Protein AF-A0A847X7B5-F1 (afdb_monomer_lite)

Sequence (330 aa):
RELLTSSVTKAFIIGGSAAVETSLEDELKDKGIQTTRISGRDRYETSEAVNDHYNIKNVILASGENFPDALSAVNLVKTRNLGLKLIRNDEIPDPIYHYQYTVGGVIKNPRGEVLSGRNRYDTNKATIFDRDYNNPIIATGTEFADALSASYLVGKDSPILLAGNSIDESYNDFLSSAAGGYIIGGEKAVSESVKTIMNKMRNPNEIPHSQNPTTHTLSDQVLRNLNQKRYQRDIAPISLDDDLTALANMRAEEIAAKFAHERPDGTLITEENVSKENITMSYYPNPYEAVTRWFGDPASRANMLNSGMTKVGIGVYEKNGEYYWVALFN

pLDDT: mean 80.25, std 17.12, range [26.5, 98.62]

Secondary structure (DSSP, 8-state):
-GGGGS---EEEEES-TTTS-HHHHHHHHHTT-EEEEE--SSHHHHHHHHHHHTT--EEEEEESSSHHHHHHTHHHHHHHT-EEEEE-TTPPPPTTSEEEEEESS--SS--SEEE--SSHHHHHHHTS-SS--SS-EEEESSSSHHHHHHGGG-BTTBPEEEESSS--GGGHHHHHT-S--EEES-TTTS-HHHHHHHHHHTSGGGS---SS-----HHHHHHHHHHHHHHTTTPPPPEE-HHHHHHHHHHHHHHHHS-SSB-TTSPBP--TT--EEEEEEESS--HHHHHHHHHHSHHHHHHHT-TT--EEEEEEEEETTEEEEEEEE-

Radius of gyration: 23.4 Å; chains: 1; bounding box: 55×32×73 Å

Foldseek 3Di:
DVVVPDPAQEDEAQEDCVVPNVVVVVVCVVVNHHYDYQYDPDPQNSLVSVCVVVVFQEAEEEEPVDCLQVLLCLLVCAQVVHGYGYDHQADADDPSHHHQEYQEDRRPHTDHHYQYDPDSQSSSVSSPPDDAAAEEEEFASVDVPQSVVCSVVRDPRYGYGHAHLARDCVCVLNLLRYNAYHYTDDCVRHDPNHVVSRVCSPPNPPPPPPPDPDPCDLQNLLQVLLQSLQVVVVAHRAEEDPVQQVVQQVVLVQCVVPVDQAGPVRHHDDPPQFDDKDKDKDLASDSNVSSVVLCVDPVSVCQSNPNPWRYWHWHWDDDPSMIMIMITTD

Structure (mmCIF, N/CA/C/O backbone):
data_AF-A0A847X7B5-F1
#
_entry.id   AF-A0A847X7B5-F1
#
loop_
_atom_site.group_PDB
_atom_site.id
_atom_site.type_symbol
_atom_site.label_atom_id
_atom_site.label_alt_id
_atom_site.label_comp_id
_atom_site.label_asym_id
_atom_site.label_entity_id
_atom_site.label_seq_id
_atom_site.pdbx_PDB_ins_code
_atom_site.Cartn_x
_atom_site.Cartn_y
_atom_site.Cartn_z
_atom_site.occupancy
_atom_site.B_iso_or_equiv
_atom_site.auth_seq_id
_atom_site.auth_comp_id
_atom_site.auth_asym_id
_atom_site.auth_atom_id
_atom_site.pdbx_PDB_model_num
ATOM 1 N N . ARG A 1 1 ? -11.637 -6.325 30.179 1.00 38.88 1 ARG A N 1
ATOM 2 C CA . ARG A 1 1 ? -11.488 -6.068 31.636 1.00 38.88 1 ARG A CA 1
ATOM 3 C C . ARG A 1 1 ? -11.098 -4.615 31.961 1.00 38.88 1 ARG A C 1
ATOM 5 O O . ARG A 1 1 ? -11.482 -4.176 33.030 1.00 38.88 1 ARG A O 1
ATOM 12 N N . GLU A 1 2 ? -10.447 -3.847 31.074 1.00 47.25 2 GLU A N 1
ATOM 13 C CA . GLU A 1 2 ? -10.137 -2.413 31.313 1.00 47.25 2 GLU A CA 1
ATOM 14 C C . GLU A 1 2 ? -11.340 -1.453 31.252 1.00 47.25 2 GLU A C 1
ATOM 16 O O . GLU A 1 2 ? -11.364 -0.461 31.968 1.00 47.25 2 GLU A O 1
ATOM 21 N N . LEU A 1 3 ? -12.394 -1.759 30.484 1.00 45.19 3 LEU A N 1
ATOM 22 C CA . LEU A 1 3 ? -13.614 -0.927 30.450 1.00 45.19 3 LEU A CA 1
ATOM 23 C C . LEU A 1 3 ? -14.372 -0.881 31.792 1.00 45.19 3 LEU A C 1
ATOM 25 O O . LEU A 1 3 ? -15.277 -0.075 31.960 1.00 45.19 3 LEU A O 1
ATOM 29 N N . LEU A 1 4 ? -14.007 -1.738 32.750 1.00 47.25 4 LEU A N 1
ATOM 30 C CA . LEU A 1 4 ? -14.686 -1.882 34.039 1.00 47.25 4 LEU A CA 1
ATOM 31 C C . LEU A 1 4 ? -14.123 -0.966 35.138 1.00 47.25 4 LEU A C 1
ATOM 33 O O . LEU A 1 4 ? -14.573 -1.053 36.277 1.00 47.25 4 LEU A O 1
ATOM 37 N N . THR A 1 5 ? -13.149 -0.107 34.819 1.00 48.78 5 THR A N 1
ATOM 38 C CA . THR A 1 5 ? -12.515 0.814 35.779 1.00 48.78 5 THR A CA 1
ATOM 39 C C . THR A 1 5 ? -12.733 2.301 35.466 1.00 48.78 5 THR A C 1
ATOM 41 O O . THR A 1 5 ? -12.177 3.141 36.169 1.00 48.78 5 THR A O 1
ATOM 44 N N . SER A 1 6 ? -13.533 2.668 34.452 1.00 55.41 6 SER A N 1
ATOM 45 C CA . SER A 1 6 ? -13.618 4.056 33.955 1.00 55.41 6 SER A CA 1
ATOM 46 C C . SER A 1 6 ? -15.047 4.592 33.766 1.00 55.41 6 SER A C 1
ATOM 48 O O . SER A 1 6 ? -16.009 3.838 33.661 1.00 55.41 6 SER A O 1
ATOM 50 N N . SER A 1 7 ? -15.166 5.926 33.714 1.00 69.44 7 SER A N 1
ATOM 51 C CA . SER A 1 7 ? -16.358 6.781 33.521 1.00 69.44 7 SER A CA 1
ATOM 52 C C . SER A 1 7 ? -17.080 6.621 32.167 1.00 69.44 7 SER A C 1
ATOM 54 O O . SER A 1 7 ? -17.715 7.554 31.667 1.00 69.44 7 SER A O 1
ATOM 56 N N . VAL A 1 8 ? -16.969 5.453 31.540 1.00 77.50 8 VAL A N 1
ATOM 57 C CA . VAL A 1 8 ? -17.526 5.162 30.219 1.00 77.50 8 VAL A CA 1
ATOM 58 C C . VAL A 1 8 ? -19.042 5.035 30.325 1.00 77.50 8 VAL A C 1
ATOM 60 O O . VAL A 1 8 ? -19.559 4.176 31.026 1.00 77.50 8 VAL A O 1
ATOM 63 N N . THR A 1 9 ? -19.760 5.887 29.597 1.00 86.75 9 THR A N 1
ATOM 64 C CA . THR A 1 9 ? -21.235 5.900 29.563 1.00 86.75 9 THR A CA 1
ATOM 65 C C . THR A 1 9 ? -21.807 5.381 28.248 1.00 86.75 9 THR A C 1
ATOM 67 O O . THR A 1 9 ? -23.000 5.096 28.171 1.00 86.75 9 THR A O 1
ATOM 70 N N . LYS A 1 10 ? -20.972 5.246 27.209 1.00 88.62 10 LYS A N 1
ATOM 71 C CA . LYS A 1 10 ? -21.365 4.760 25.884 1.00 88.62 10 LYS A CA 1
ATOM 72 C C . LYS A 1 10 ? -20.325 3.801 25.318 1.00 88.62 10 LYS A C 1
ATOM 74 O O . LYS A 1 10 ? -19.131 4.068 25.420 1.00 88.62 10 LYS A O 1
ATOM 79 N N . ALA A 1 11 ? -20.786 2.738 24.672 1.00 87.50 11 ALA A N 1
ATOM 80 C CA . ALA A 1 11 ? -19.959 1.765 23.976 1.00 87.50 11 ALA A CA 1
ATOM 81 C C . ALA A 1 11 ? -20.530 1.467 22.584 1.00 87.50 11 ALA A C 1
ATOM 83 O O . ALA A 1 11 ? -21.736 1.294 22.410 1.00 87.50 11 ALA A O 1
ATOM 84 N N . PHE A 1 12 ? -19.649 1.373 21.592 1.00 88.81 12 PHE A N 1
ATOM 85 C CA . PHE A 1 12 ? -19.995 0.871 20.266 1.00 88.81 12 PHE A CA 1
ATOM 86 C C . PHE A 1 12 ? -19.493 -0.560 20.127 1.00 88.81 12 PHE A C 1
ATOM 88 O O . PHE A 1 12 ? -18.346 -0.852 20.462 1.00 88.81 12 PHE A O 1
ATOM 95 N N . ILE A 1 13 ? -20.351 -1.442 19.626 1.00 87.38 13 ILE A N 1
ATOM 96 C CA . ILE A 1 13 ? -20.015 -2.836 19.349 1.00 87.38 13 ILE A CA 1
ATOM 97 C C . ILE A 1 13 ? -19.982 -3.004 17.837 1.00 87.38 13 ILE A C 1
ATOM 99 O O . ILE A 1 13 ? -21.011 -2.893 17.177 1.00 87.38 13 ILE A O 1
ATOM 103 N N . ILE A 1 14 ? -18.798 -3.249 17.283 1.00 89.81 14 ILE A N 1
ATOM 104 C CA . ILE A 1 14 ? -18.628 -3.436 15.843 1.00 89.81 14 ILE A CA 1
ATOM 105 C C . ILE A 1 14 ? -18.584 -4.931 15.540 1.00 89.81 14 ILE A C 1
ATOM 107 O O . ILE A 1 14 ? -17.738 -5.651 16.067 1.00 89.81 14 ILE A O 1
ATOM 111 N N . GLY A 1 15 ? -19.492 -5.387 14.680 1.00 84.31 15 GLY A N 1
ATOM 112 C CA . GLY A 1 15 ? -19.614 -6.788 14.284 1.00 84.31 15 GLY A CA 1
ATOM 113 C C . GLY A 1 15 ? -20.811 -7.514 14.904 1.00 84.31 15 GLY A C 1
ATOM 114 O O . GLY A 1 15 ? -21.382 -7.117 15.924 1.00 84.31 15 GLY A O 1
ATOM 115 N N . GLY A 1 16 ? -21.227 -8.583 14.222 1.00 85.19 16 GLY A N 1
ATOM 116 C CA . GLY A 1 16 ? -22.368 -9.405 14.624 1.00 85.19 16 GLY A CA 1
ATOM 117 C C . GLY A 1 16 ? -22.106 -10.236 15.883 1.00 85.19 16 GLY A C 1
ATOM 118 O O . GLY A 1 16 ? -20.991 -10.279 16.409 1.00 85.19 16 GLY A O 1
ATOM 119 N N . SER A 1 17 ? -23.135 -10.949 16.344 1.00 85.19 17 SER A N 1
ATOM 120 C CA . SER A 1 17 ? -23.082 -11.781 17.557 1.00 85.19 17 SER A CA 1
ATOM 121 C C . SER A 1 17 ? -22.063 -12.924 17.489 1.00 85.19 17 SER A C 1
ATOM 123 O O . SER A 1 17 ? -21.572 -13.359 18.523 1.00 85.19 17 SER A O 1
ATOM 125 N N . ALA A 1 18 ? -21.700 -13.373 16.284 1.00 78.25 18 ALA A N 1
ATOM 126 C CA . ALA A 1 18 ? -20.641 -14.361 16.075 1.00 78.25 18 ALA A CA 1
ATOM 127 C C . ALA A 1 18 ? -19.228 -13.819 16.372 1.00 78.25 18 ALA A C 1
ATOM 129 O O . ALA A 1 18 ? -18.320 -14.605 16.625 1.00 78.25 18 ALA A O 1
ATOM 130 N N . ALA A 1 19 ? -19.030 -12.497 16.315 1.00 77.81 19 ALA A N 1
ATOM 131 C CA . ALA A 1 19 ? -17.756 -11.847 16.630 1.00 77.81 19 ALA A CA 1
ATOM 132 C C . ALA A 1 19 ? -17.734 -11.299 18.063 1.00 77.81 19 ALA A C 1
ATOM 134 O O . ALA A 1 19 ? -16.726 -11.405 18.755 1.00 77.81 19 ALA A O 1
ATOM 135 N N . VAL A 1 20 ? -18.853 -10.717 18.505 1.00 80.50 20 VAL A N 1
ATOM 136 C CA . VAL A 1 20 ? -19.037 -10.219 19.870 1.00 80.50 20 VAL A CA 1
ATOM 137 C C . VAL A 1 20 ? -20.384 -10.701 20.376 1.00 80.50 20 VAL A C 1
ATOM 139 O O . VAL A 1 20 ? -21.414 -10.165 19.957 1.00 80.50 20 VAL A O 1
ATOM 142 N N . GLU A 1 21 ? -20.369 -11.693 21.264 1.00 84.38 21 GLU A N 1
ATOM 143 C CA . GLU A 1 21 ? -21.581 -12.312 21.801 1.00 84.38 21 GLU A CA 1
ATOM 144 C C . GLU A 1 21 ? -22.554 -11.279 22.387 1.00 84.38 21 GLU A C 1
ATOM 146 O O . GLU A 1 21 ? -22.159 -10.247 22.935 1.00 84.38 21 GLU A O 1
ATOM 151 N N . THR A 1 22 ? -23.851 -11.570 22.292 1.00 89.31 22 THR A N 1
ATOM 152 C CA . THR A 1 22 ? -24.903 -10.723 22.875 1.00 89.31 22 THR A CA 1
ATOM 153 C C . THR A 1 22 ? -24.794 -10.649 24.399 1.00 89.31 22 THR A C 1
ATOM 155 O O . THR A 1 22 ? -25.044 -9.598 24.973 1.00 89.31 22 THR A O 1
ATOM 158 N N . SER A 1 23 ? -24.313 -11.718 25.040 1.00 87.62 23 SER A N 1
ATOM 159 C CA . SER A 1 23 ? -24.059 -11.782 26.486 1.00 87.62 23 SER A CA 1
ATOM 160 C C . SER A 1 23 ? -23.152 -10.645 26.983 1.00 87.62 23 SER A C 1
ATOM 162 O O . SER A 1 23 ? -23.412 -10.063 28.033 1.00 87.62 23 SER A O 1
ATOM 164 N N . LEU A 1 24 ? -22.122 -10.277 26.211 1.00 87.31 24 LEU A N 1
ATOM 165 C CA . LEU A 1 24 ? -21.231 -9.165 26.548 1.00 87.31 24 LEU A CA 1
ATOM 166 C C . LEU A 1 24 ? -21.934 -7.807 26.420 1.00 87.31 24 LEU A C 1
ATOM 168 O O . LEU A 1 24 ? -21.689 -6.903 27.214 1.00 87.31 24 LEU A O 1
ATOM 172 N N . GLU A 1 25 ? -22.790 -7.648 25.412 1.00 85.88 25 GLU A N 1
ATOM 173 C CA . GLU A 1 25 ? -23.587 -6.432 25.239 1.00 85.88 25 GLU A CA 1
ATOM 174 C C . GLU A 1 25 ? -24.559 -6.233 26.406 1.00 85.88 25 GLU A C 1
ATOM 176 O O . GLU A 1 25 ? -24.684 -5.119 26.915 1.00 85.88 25 GLU A O 1
ATOM 181 N N . ASP A 1 26 ? -25.199 -7.311 26.855 1.00 88.81 26 ASP A N 1
ATOM 182 C CA . ASP A 1 26 ? -26.100 -7.287 28.004 1.00 88.81 26 ASP A CA 1
ATOM 183 C C . ASP A 1 26 ? -25.336 -6.944 29.293 1.00 88.81 26 ASP A C 1
ATOM 185 O O . ASP A 1 26 ? -25.769 -6.070 30.041 1.00 88.81 26 ASP A O 1
ATOM 189 N N . GLU A 1 27 ? -24.128 -7.494 29.492 1.00 88.50 27 GLU A N 1
ATOM 190 C CA . GLU A 1 27 ? -23.274 -7.134 30.636 1.00 88.50 27 GLU A CA 1
ATOM 191 C C . GLU A 1 27 ? -22.917 -5.632 30.653 1.00 88.50 27 GLU A C 1
ATOM 193 O O . GLU A 1 27 ? -22.845 -5.009 31.717 1.00 88.50 27 GLU A O 1
ATOM 198 N N . LEU A 1 28 ? -22.689 -5.021 29.484 1.00 86.69 28 LEU A N 1
ATOM 199 C CA . LEU A 1 28 ? -22.432 -3.580 29.380 1.00 86.69 28 LEU A CA 1
ATOM 200 C C . LEU A 1 28 ? -23.684 -2.761 29.737 1.00 86.69 28 LEU A C 1
ATOM 202 O O . LEU A 1 28 ? -23.582 -1.793 30.496 1.00 86.69 28 LEU A O 1
ATOM 206 N N . LYS A 1 29 ? -24.861 -3.161 29.240 1.00 88.06 29 LYS A N 1
ATOM 207 C CA . LYS A 1 29 ? -26.141 -2.497 29.546 1.00 88.06 29 LYS A CA 1
ATOM 208 C C . LYS A 1 29 ? -26.487 -2.575 31.030 1.00 88.06 29 LYS A C 1
ATOM 210 O O . LYS A 1 29 ? -26.878 -1.560 31.604 1.00 88.06 29 LYS A O 1
ATOM 215 N N . ASP A 1 30 ? -26.278 -3.729 31.661 1.00 90.06 30 ASP A N 1
ATOM 216 C CA . ASP A 1 30 ? -26.522 -3.943 33.094 1.00 90.06 30 ASP A CA 1
ATOM 217 C C . ASP A 1 30 ? -25.651 -3.038 33.977 1.00 90.06 30 ASP A C 1
ATOM 219 O O . ASP A 1 30 ? -26.043 -2.652 35.079 1.00 90.06 30 ASP A O 1
ATOM 223 N N . LYS A 1 31 ? -24.480 -2.629 33.475 1.00 86.19 31 LYS A N 1
ATOM 224 C CA . LYS A 1 31 ? -23.598 -1.644 34.123 1.00 86.19 31 LYS A CA 1
ATOM 225 C C . LYS A 1 31 ? -23.986 -0.190 33.829 1.00 86.19 31 LYS A C 1
ATOM 227 O O . LYS A 1 31 ? -23.254 0.721 34.208 1.00 86.19 31 LYS A O 1
ATOM 232 N N . GLY A 1 32 ? -25.112 0.046 33.157 1.00 88.38 32 GLY A N 1
ATOM 233 C CA . GLY A 1 32 ? -25.591 1.378 32.790 1.00 88.38 32 GLY A CA 1
ATOM 234 C C . GLY A 1 32 ? -24.864 2.004 31.595 1.00 88.38 32 GLY A C 1
ATOM 235 O O . GLY A 1 32 ? -24.972 3.212 31.388 1.00 88.38 32 GLY A O 1
ATOM 236 N N . ILE A 1 33 ? -24.123 1.217 30.807 1.00 89.94 33 ILE A N 1
ATOM 237 C CA . ILE A 1 33 ? -23.429 1.701 29.610 1.00 89.94 33 ILE A CA 1
ATOM 238 C C . ILE A 1 33 ? -24.394 1.626 28.425 1.00 89.94 33 ILE A C 1
ATOM 240 O O . ILE A 1 33 ? -24.905 0.560 28.086 1.00 89.94 33 ILE A O 1
ATOM 244 N N . GLN A 1 34 ? -24.626 2.751 27.748 1.00 91.94 34 GLN A N 1
ATOM 245 C CA . GLN A 1 34 ? -25.416 2.765 26.520 1.00 91.94 34 GLN A CA 1
ATOM 246 C C . GLN A 1 34 ? -24.641 2.066 25.398 1.00 91.94 34 GLN A C 1
ATOM 248 O O . GLN A 1 34 ? -23.571 2.528 25.002 1.00 91.94 34 GLN A O 1
ATOM 253 N N . THR A 1 35 ? -25.190 0.991 24.842 1.00 91.50 35 THR A N 1
ATOM 254 C CA . THR A 1 35 ? -24.549 0.240 23.757 1.00 91.50 35 THR A CA 1
ATOM 255 C C . THR A 1 35 ? -25.215 0.497 22.409 1.00 91.50 35 THR A C 1
ATOM 257 O O . THR A 1 35 ? -26.441 0.439 22.304 1.00 91.50 35 THR A O 1
ATOM 260 N N . THR A 1 36 ? -24.413 0.676 21.361 1.00 94.75 36 THR A N 1
ATOM 261 C CA . THR A 1 36 ? -24.872 0.684 19.964 1.00 94.75 36 THR A CA 1
ATOM 262 C C . THR A 1 36 ? -24.104 -0.371 19.179 1.00 94.75 36 THR A C 1
ATOM 264 O O . THR A 1 36 ? -22.886 -0.260 19.034 1.00 94.75 36 THR A O 1
ATOM 267 N N . ARG A 1 37 ? -24.797 -1.386 18.651 1.00 93.06 37 ARG A N 1
ATOM 268 C CA . ARG A 1 37 ? -24.187 -2.376 17.757 1.00 93.06 37 ARG A CA 1
ATOM 269 C C . ARG A 1 37 ? -24.289 -1.930 16.302 1.00 93.06 37 ARG A C 1
ATOM 271 O O . ARG A 1 37 ? -25.369 -1.580 15.838 1.00 93.06 37 ARG A O 1
ATOM 278 N N . ILE A 1 38 ? -23.171 -1.980 15.587 1.00 95.31 38 ILE A N 1
ATOM 279 C CA . ILE A 1 38 ? -23.079 -1.707 14.152 1.00 95.31 38 ILE A CA 1
ATOM 280 C C . ILE A 1 38 ? -22.499 -2.956 13.488 1.00 95.31 38 ILE A C 1
ATOM 282 O O . ILE A 1 38 ? -21.372 -3.361 13.776 1.00 95.31 38 ILE A O 1
ATOM 286 N N . SER A 1 39 ? -23.278 -3.606 12.628 1.00 93.00 39 SER A N 1
ATOM 287 C CA . SER A 1 39 ? -22.913 -4.903 12.054 1.00 93.00 39 SER A CA 1
ATOM 288 C C . SER A 1 39 ? -23.619 -5.165 10.732 1.00 93.00 39 SER A C 1
ATOM 290 O O . SER A 1 39 ? -24.755 -4.736 10.553 1.00 93.00 39 SER A O 1
ATOM 292 N N . GLY A 1 40 ? -22.980 -5.954 9.872 1.00 93.31 40 GLY A N 1
ATOM 293 C CA . GLY A 1 40 ? -23.586 -6.584 8.699 1.00 93.31 40 GLY A CA 1
ATOM 294 C C . GLY A 1 40 ? -23.454 -8.108 8.740 1.00 93.31 40 GLY A C 1
ATOM 295 O O . GLY A 1 40 ? -22.943 -8.666 9.716 1.00 93.31 40 GLY A O 1
ATOM 296 N N . ARG A 1 41 ? -23.901 -8.795 7.680 1.00 92.38 41 ARG A N 1
ATOM 297 C CA . ARG A 1 41 ? -23.810 -10.268 7.582 1.00 92.38 41 ARG A CA 1
ATOM 298 C C . ARG A 1 41 ? -22.371 -10.766 7.489 1.00 92.38 41 ARG A C 1
ATOM 300 O O . ARG A 1 41 ? -22.065 -11.871 7.927 1.00 92.38 41 ARG A O 1
ATOM 307 N N . ASP A 1 42 ? -21.492 -9.946 6.927 1.00 90.81 42 ASP A N 1
ATOM 308 C CA . ASP A 1 42 ? -20.066 -10.206 6.809 1.00 90.81 42 ASP A CA 1
ATOM 309 C C . ASP A 1 42 ? -19.248 -8.917 7.031 1.00 90.81 42 ASP A C 1
ATOM 311 O O . ASP A 1 42 ? -19.768 -7.869 7.434 1.00 90.81 42 ASP A O 1
ATOM 315 N N . ARG A 1 43 ? -17.931 -8.997 6.817 1.00 92.88 43 ARG A N 1
ATOM 316 C CA . ARG A 1 43 ? -17.008 -7.861 6.981 1.00 92.88 43 ARG A CA 1
ATOM 317 C C . ARG A 1 43 ? -17.248 -6.730 5.975 1.00 92.88 43 ARG A C 1
ATOM 319 O O . ARG A 1 43 ? -16.962 -5.580 6.298 1.00 92.88 43 ARG A O 1
ATOM 326 N N . TYR A 1 44 ? -17.770 -7.044 4.790 1.00 95.06 44 TYR A N 1
ATOM 327 C CA . TYR A 1 44 ? -18.023 -6.067 3.735 1.00 95.06 44 TYR A CA 1
ATOM 328 C C . TYR A 1 44 ? -19.232 -5.215 4.124 1.00 95.06 44 TYR A C 1
ATOM 330 O O . TYR A 1 44 ? -19.122 -3.992 4.229 1.00 95.06 44 TYR A O 1
ATOM 338 N N . GLU A 1 45 ? -20.331 -5.866 4.504 1.00 95.50 45 GLU A N 1
ATOM 339 C CA . GLU A 1 45 ? -21.532 -5.182 4.996 1.00 95.50 45 GLU A CA 1
ATOM 340 C C . GLU A 1 45 ? -21.315 -4.490 6.341 1.00 95.50 45 GLU A C 1
ATOM 342 O O . GLU A 1 45 ? -21.896 -3.443 6.601 1.00 95.50 45 GLU A O 1
ATOM 347 N N . THR A 1 46 ? -20.460 -5.033 7.211 1.00 94.50 46 THR A N 1
ATOM 348 C CA . THR A 1 46 ? -20.109 -4.340 8.458 1.00 94.50 46 THR A CA 1
ATOM 349 C C . THR A 1 46 ? -19.357 -3.040 8.167 1.00 94.50 46 THR A C 1
ATOM 351 O O . THR A 1 46 ? -19.651 -2.024 8.794 1.00 94.50 46 THR A O 1
ATOM 354 N N . SER A 1 47 ? -18.428 -3.034 7.199 1.00 95.50 47 SER A N 1
ATOM 355 C CA . SER A 1 47 ? -17.737 -1.800 6.793 1.00 95.50 47 SER A CA 1
ATOM 356 C C . SER A 1 47 ? -18.708 -0.758 6.225 1.00 95.50 47 SER A C 1
ATOM 358 O O . SER A 1 47 ? -18.597 0.430 6.517 1.00 95.50 47 SER A O 1
ATOM 360 N N . GLU A 1 48 ? -19.719 -1.206 5.482 1.00 96.12 48 GLU A N 1
ATOM 361 C CA . GLU A 1 48 ? -20.801 -0.366 4.971 1.00 96.12 48 GLU A CA 1
ATOM 362 C C . GLU A 1 48 ? -21.681 0.201 6.082 1.00 96.12 48 GLU A C 1
ATOM 364 O O . GLU A 1 48 ? -21.861 1.413 6.143 1.00 96.12 48 GLU A O 1
ATOM 369 N N . ALA A 1 49 ? -22.126 -0.640 7.019 1.00 96.62 49 ALA A N 1
ATOM 370 C CA . ALA A 1 49 ? -22.938 -0.221 8.156 1.00 96.62 49 ALA A CA 1
ATOM 371 C C . ALA A 1 49 ? -22.230 0.836 9.020 1.00 96.62 49 ALA A C 1
ATOM 373 O O . ALA A 1 49 ? -22.875 1.759 9.515 1.00 96.62 49 ALA A O 1
ATOM 374 N N . VAL A 1 50 ? -20.904 0.736 9.184 1.00 95.75 50 VAL A N 1
ATOM 375 C CA . VAL A 1 50 ? -20.104 1.767 9.865 1.00 95.75 50 VAL A CA 1
ATOM 376 C C . VAL A 1 50 ? -20.112 3.076 9.078 1.00 95.75 50 VAL A C 1
ATOM 378 O O . VAL A 1 50 ? -20.365 4.128 9.664 1.00 95.75 50 VAL A O 1
ATOM 381 N N . ASN A 1 51 ? -19.879 3.028 7.765 1.00 95.88 51 ASN A N 1
ATOM 382 C CA . ASN A 1 51 ? -19.910 4.230 6.931 1.00 95.88 51 ASN A CA 1
ATOM 383 C C . ASN A 1 51 ? -21.299 4.887 6.942 1.00 95.88 51 ASN A C 1
ATOM 385 O O . ASN A 1 51 ? -21.392 6.101 7.104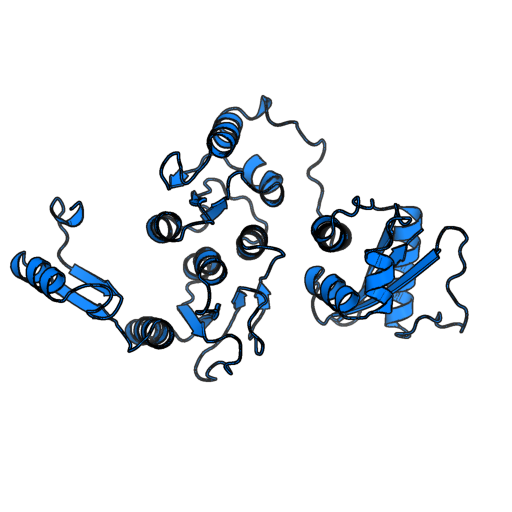 1.00 95.88 51 ASN A O 1
ATOM 389 N N . ASP A 1 52 ? -22.375 4.109 6.847 1.00 96.00 52 ASP A N 1
ATOM 390 C CA . ASP A 1 52 ? -23.743 4.630 6.860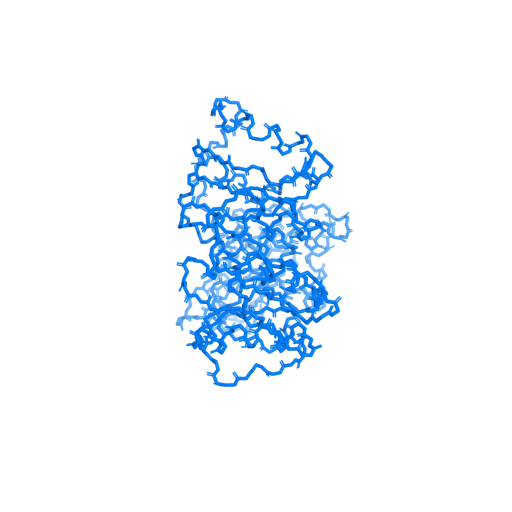 1.00 96.00 52 ASP A CA 1
ATOM 391 C C . ASP A 1 52 ? -24.142 5.202 8.223 1.00 96.00 52 ASP A C 1
ATOM 393 O O . ASP A 1 52 ? -24.753 6.269 8.275 1.00 96.00 52 ASP A O 1
ATOM 397 N N . HIS A 1 53 ? -23.731 4.570 9.330 1.00 95.88 53 HIS A N 1
ATOM 398 C CA . HIS A 1 53 ? -23.982 5.084 10.681 1.00 95.88 53 HIS A CA 1
ATOM 399 C C . HIS A 1 53 ? -23.430 6.504 10.880 1.00 95.88 53 HIS A C 1
ATOM 401 O O . HIS A 1 53 ? -24.057 7.327 11.547 1.00 95.88 53 HIS A O 1
ATOM 407 N N . TYR A 1 54 ? -22.273 6.799 10.284 1.00 93.31 54 TYR A N 1
ATOM 408 C CA . TYR A 1 54 ? -21.630 8.114 10.347 1.00 93.31 54 TYR A CA 1
ATOM 409 C C . TYR A 1 54 ? -21.878 8.984 9.103 1.00 93.31 54 TYR A C 1
ATOM 411 O O . TYR A 1 54 ? -21.301 10.065 8.997 1.00 93.31 54 TYR A O 1
ATOM 419 N N . ASN A 1 55 ? -22.733 8.542 8.174 1.00 94.75 55 ASN A N 1
ATOM 420 C CA . ASN A 1 55 ? -23.011 9.205 6.897 1.00 94.75 55 ASN A CA 1
ATOM 421 C C . ASN A 1 55 ? -21.737 9.561 6.094 1.00 94.75 55 ASN A C 1
ATOM 423 O O . ASN A 1 55 ? -21.590 10.658 5.551 1.00 94.75 55 ASN A O 1
ATOM 427 N N . ILE A 1 56 ? -20.787 8.629 6.041 1.00 94.75 56 ILE A N 1
ATOM 428 C CA . ILE A 1 56 ? -19.507 8.786 5.353 1.00 94.75 56 ILE A CA 1
ATOM 429 C C . ILE A 1 56 ? -19.623 8.234 3.933 1.00 94.75 56 ILE A C 1
ATOM 431 O O . ILE A 1 56 ? -19.818 7.036 3.736 1.00 94.75 56 ILE A O 1
ATOM 435 N N . LYS A 1 57 ? -19.458 9.108 2.934 1.00 93.56 57 LYS A N 1
ATOM 436 C CA . LYS A 1 57 ? -19.418 8.720 1.512 1.00 93.56 57 LYS A CA 1
ATOM 437 C C . LYS A 1 57 ? -18.049 8.911 0.851 1.00 93.56 57 LYS A C 1
ATOM 439 O O . LYS A 1 57 ? -17.790 8.274 -0.163 1.00 93.56 57 LYS A O 1
ATOM 444 N N . ASN A 1 58 ? -17.152 9.702 1.446 1.00 94.94 58 ASN A N 1
ATOM 445 C CA . ASN A 1 58 ? -15.745 9.772 1.038 1.00 94.94 58 ASN A CA 1
ATOM 446 C C . ASN A 1 58 ? -14.964 8.656 1.732 1.00 94.94 58 ASN A C 1
ATOM 448 O O . ASN A 1 58 ? -14.862 8.650 2.960 1.00 94.94 58 ASN A O 1
ATOM 452 N N . VAL A 1 59 ? -14.440 7.705 0.966 1.00 96.75 59 VAL A N 1
ATOM 453 C CA . VAL A 1 59 ? -13.865 6.473 1.515 1.00 96.75 59 VAL A CA 1
ATOM 454 C C . VAL A 1 59 ? -12.540 6.101 0.859 1.00 96.75 59 VAL A C 1
ATOM 456 O O . VAL A 1 59 ? -12.204 6.525 -0.248 1.00 96.75 59 VAL A O 1
ATOM 459 N N . ILE A 1 60 ? -11.796 5.267 1.573 1.00 96.38 60 ILE A N 1
ATOM 460 C CA . ILE A 1 60 ? -10.666 4.494 1.077 1.00 96.38 60 ILE A CA 1
ATOM 461 C C . ILE A 1 60 ? -11.170 3.087 0.776 1.00 96.38 60 ILE A C 1
ATOM 463 O O . ILE A 1 60 ? -11.911 2.501 1.570 1.00 96.38 60 ILE A O 1
ATOM 467 N N . LEU A 1 61 ? -10.759 2.548 -0.364 1.00 96.25 61 LEU A N 1
ATOM 468 C CA . LEU A 1 61 ? -11.051 1.183 -0.770 1.00 96.25 61 LEU A CA 1
ATOM 469 C C . LEU A 1 61 ? -9.919 0.251 -0.327 1.00 96.25 61 LEU A C 1
ATOM 471 O O . LEU A 1 61 ? -8.750 0.562 -0.541 1.00 96.25 61 LEU A O 1
ATOM 475 N N . ALA A 1 62 ? -10.249 -0.897 0.258 1.00 96.12 62 ALA A N 1
ATOM 476 C CA . ALA A 1 62 ? -9.277 -1.950 0.548 1.00 96.12 62 ALA A CA 1
ATOM 477 C C . ALA A 1 62 ? -9.908 -3.338 0.390 1.00 96.12 62 ALA A C 1
ATOM 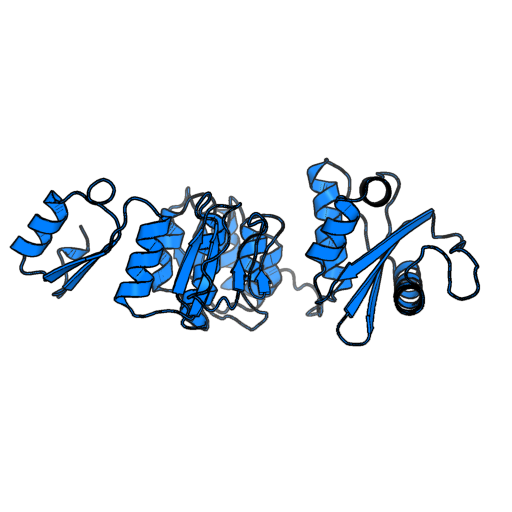479 O O . ALA A 1 62 ? -11.130 -3.498 0.451 1.00 96.12 62 ALA A O 1
ATOM 480 N N . SER A 1 63 ? -9.073 -4.358 0.188 1.00 94.06 63 SER A N 1
ATOM 481 C CA . SER A 1 63 ? -9.551 -5.740 0.136 1.00 94.06 63 SER A CA 1
ATOM 482 C C . SER A 1 63 ? -10.029 -6.185 1.517 1.00 94.06 63 SER A C 1
ATOM 484 O O . SER A 1 63 ? -9.352 -5.961 2.519 1.00 94.06 63 SER A O 1
ATOM 486 N N . GLY A 1 64 ? -11.187 -6.842 1.578 1.00 91.94 64 GLY A N 1
ATOM 487 C CA . GLY A 1 64 ? -11.633 -7.531 2.790 1.00 91.94 64 GLY A CA 1
ATOM 488 C C . GLY A 1 64 ? -11.135 -8.976 2.889 1.00 91.94 64 GLY A C 1
ATOM 489 O O . GLY A 1 64 ? -11.280 -9.591 3.946 1.00 91.94 64 GLY A O 1
ATOM 490 N N . GLU A 1 65 ? -10.542 -9.537 1.832 1.00 87.56 65 GLU A N 1
ATOM 491 C CA . GLU A 1 65 ? -10.082 -10.934 1.811 1.00 87.56 65 GLU A CA 1
ATOM 492 C C . GLU A 1 65 ? -8.820 -11.145 2.657 1.00 87.56 65 GLU A C 1
ATOM 494 O O . GLU A 1 65 ? -8.614 -12.228 3.205 1.00 87.56 65 GLU A O 1
ATOM 499 N N . ASN A 1 66 ? -8.010 -10.097 2.828 1.00 82.25 66 ASN A N 1
ATOM 500 C CA . ASN A 1 66 ? -6.856 -10.081 3.720 1.00 82.25 66 ASN A CA 1
ATOM 501 C C . ASN A 1 66 ? -6.773 -8.740 4.470 1.00 82.25 66 ASN A C 1
ATOM 503 O O . ASN A 1 66 ? -7.225 -7.714 3.978 1.00 82.25 66 ASN A O 1
ATOM 507 N N . PHE A 1 67 ? -6.207 -8.737 5.673 1.00 80.38 67 PHE A N 1
ATOM 508 C CA . PHE A 1 67 ? -6.222 -7.578 6.575 1.00 80.38 67 PHE A CA 1
ATOM 509 C C . PHE A 1 67 ? -5.099 -6.529 6.409 1.00 80.38 67 PHE A C 1
ATOM 511 O O . PHE A 1 67 ? -5.345 -5.384 6.790 1.00 80.38 67 PHE A O 1
ATOM 518 N N . PRO A 1 68 ? -3.876 -6.833 5.912 1.00 80.31 68 PRO A N 1
ATOM 519 C CA . PRO A 1 68 ? -2.761 -5.888 6.032 1.00 80.31 68 PRO A CA 1
ATOM 520 C C . PRO A 1 68 ? -2.936 -4.584 5.244 1.00 80.31 68 PRO A C 1
ATOM 522 O O . PRO A 1 68 ? -2.496 -3.527 5.698 1.00 80.31 68 PRO A O 1
ATOM 525 N N . ASP A 1 69 ? -3.612 -4.639 4.097 1.00 84.62 69 ASP A N 1
ATOM 526 C CA . ASP A 1 69 ? -3.890 -3.453 3.280 1.00 84.62 69 ASP A CA 1
ATOM 527 C C . ASP A 1 69 ? -4.952 -2.568 3.953 1.00 84.62 69 ASP A C 1
ATOM 529 O O . ASP A 1 69 ? -4.768 -1.359 4.098 1.00 84.62 69 ASP A O 1
ATOM 533 N N . ALA A 1 70 ? -6.021 -3.177 4.478 1.00 86.62 70 ALA A N 1
ATOM 534 C CA . ALA A 1 70 ? -7.039 -2.478 5.263 1.00 86.62 70 ALA A CA 1
ATOM 535 C C . ALA A 1 70 ? -6.455 -1.836 6.536 1.00 86.62 70 ALA A C 1
ATOM 537 O O . ALA A 1 70 ? -6.837 -0.731 6.915 1.00 86.62 70 ALA A O 1
ATOM 538 N N . LEU A 1 71 ? -5.496 -2.504 7.178 1.00 86.94 71 LEU A N 1
ATOM 539 C CA . LEU A 1 71 ? -4.789 -1.979 8.342 1.00 86.94 71 LEU A CA 1
ATOM 540 C C . LEU A 1 71 ? -3.874 -0.803 7.977 1.00 86.94 71 LEU A C 1
ATOM 542 O O . LEU A 1 71 ? -3.817 0.187 8.701 1.00 86.94 71 LEU A O 1
ATOM 546 N N . SER A 1 72 ? -3.212 -0.872 6.823 1.00 89.00 72 SER A N 1
ATOM 547 C CA . SER A 1 72 ? -2.408 0.234 6.294 1.00 89.00 72 SER A CA 1
ATOM 548 C C . SER A 1 72 ? -3.262 1.473 6.011 1.00 89.00 72 SER A C 1
ATOM 550 O O . SER A 1 72 ? -2.863 2.593 6.326 1.00 89.00 72 SER A O 1
ATOM 552 N N . ALA A 1 73 ? -4.486 1.280 5.510 1.00 91.00 73 ALA A N 1
ATOM 553 C CA . ALA A 1 73 ? -5.427 2.364 5.234 1.00 91.00 73 ALA A CA 1
ATOM 554 C C . ALA A 1 73 ? -5.803 3.204 6.473 1.00 91.00 73 ALA A C 1
ATOM 556 O O . ALA A 1 73 ? -6.220 4.354 6.317 1.00 91.00 73 ALA A O 1
ATOM 557 N N . VAL A 1 74 ? -5.619 2.691 7.698 1.00 88.81 74 VAL A N 1
ATOM 558 C CA . VAL A 1 74 ? -5.916 3.411 8.952 1.00 88.81 74 VAL A CA 1
ATOM 559 C C . VAL A 1 74 ? -5.177 4.752 9.037 1.00 88.81 74 VAL A C 1
ATOM 561 O O . VAL A 1 74 ? -5.760 5.743 9.488 1.00 88.81 74 VAL A O 1
ATOM 564 N N . ASN A 1 75 ? -3.933 4.815 8.545 1.00 88.50 75 ASN A N 1
ATOM 565 C CA . ASN A 1 75 ? -3.147 6.053 8.487 1.00 88.50 75 ASN A CA 1
ATOM 566 C C . ASN A 1 75 ? -3.889 7.160 7.724 1.00 88.50 75 ASN A C 1
ATOM 568 O O . ASN A 1 75 ? -3.914 8.318 8.145 1.00 88.50 75 ASN A O 1
ATOM 572 N N . LEU A 1 76 ? -4.561 6.801 6.632 1.00 88.25 76 LEU A N 1
ATOM 573 C CA . LEU A 1 76 ? -5.306 7.730 5.787 1.00 88.25 76 LEU A CA 1
ATOM 574 C C . LEU A 1 76 ? -6.696 8.025 6.352 1.00 88.25 76 LEU A C 1
ATOM 576 O O . LEU A 1 76 ? -7.092 9.188 6.375 1.00 88.25 76 LEU A O 1
ATOM 580 N N . VAL A 1 77 ? -7.399 7.014 6.880 1.00 87.94 77 VAL A N 1
ATOM 581 C CA . VAL A 1 77 ? -8.715 7.168 7.538 1.00 87.94 77 VAL A CA 1
ATOM 582 C C . VAL A 1 77 ? -8.662 8.299 8.567 1.00 87.94 77 VAL A C 1
ATOM 584 O O . VAL A 1 77 ? -9.480 9.220 8.537 1.00 87.94 77 VAL A O 1
ATOM 587 N N . LYS A 1 78 ? -7.643 8.285 9.435 1.00 81.31 78 LYS A N 1
ATOM 588 C CA . LYS A 1 78 ? -7.476 9.277 10.505 1.00 81.31 78 LYS A CA 1
ATOM 589 C C . LYS A 1 78 ? -6.963 10.629 10.015 1.00 81.31 78 LYS A C 1
ATOM 591 O O . LYS A 1 78 ? -7.428 11.662 10.488 1.00 81.31 78 LYS A O 1
ATOM 596 N N . THR A 1 79 ? -6.009 10.652 9.084 1.00 80.38 79 THR A N 1
ATOM 597 C CA . THR A 1 79 ? -5.350 11.905 8.664 1.00 80.38 79 THR A CA 1
ATOM 598 C C . THR A 1 79 ? -6.092 12.666 7.566 1.00 80.38 79 THR A C 1
ATOM 600 O O . THR A 1 79 ? -5.827 13.856 7.369 1.00 80.38 79 THR A O 1
ATOM 603 N N . ARG A 1 80 ? -7.007 12.003 6.851 1.00 81.25 80 ARG A N 1
ATOM 604 C CA . ARG A 1 80 ? -7.812 12.572 5.758 1.00 81.25 80 ARG A CA 1
ATOM 605 C C . ARG A 1 80 ? -9.311 12.602 6.056 1.00 81.25 80 ARG A C 1
ATOM 607 O O . ARG A 1 80 ? -10.054 13.160 5.258 1.00 81.25 80 ARG A O 1
ATOM 614 N N . ASN A 1 81 ? -9.739 12.074 7.206 1.00 81.62 81 ASN A N 1
ATOM 615 C CA . ASN A 1 81 ? -11.145 12.007 7.610 1.00 81.62 81 ASN A CA 1
ATOM 616 C C . ASN A 1 81 ? -12.012 11.259 6.576 1.00 81.62 81 ASN A C 1
ATOM 618 O O . ASN A 1 81 ? -13.040 11.758 6.119 1.00 81.62 81 ASN A O 1
ATOM 622 N N . LEU A 1 82 ? -11.546 10.072 6.183 1.00 91.00 82 LEU A N 1
ATOM 623 C CA . LEU A 1 82 ? -12.189 9.194 5.201 1.00 91.00 82 LEU A CA 1
ATOM 624 C C . LEU A 1 82 ? -12.733 7.943 5.890 1.00 91.00 82 LEU A C 1
ATOM 626 O O . LEU A 1 82 ? -12.170 7.487 6.882 1.00 91.00 82 LEU A O 1
ATOM 630 N N . GLY A 1 83 ? -13.790 7.353 5.338 1.00 94.31 83 GLY A N 1
ATOM 631 C CA . GLY A 1 83 ? -14.252 6.020 5.734 1.00 94.31 83 GLY A CA 1
ATOM 632 C C . GLY A 1 83 ? -13.383 4.912 5.140 1.00 94.31 83 GLY A C 1
ATOM 633 O O . GLY A 1 83 ? -12.565 5.157 4.255 1.00 94.31 83 GLY A O 1
ATOM 634 N N . LEU A 1 84 ? -13.586 3.676 5.591 1.00 95.69 84 LEU A N 1
ATOM 635 C CA . LEU A 1 84 ? -12.981 2.482 4.993 1.00 95.69 84 LEU A CA 1
ATOM 636 C C . LEU A 1 84 ? -14.097 1.618 4.404 1.00 95.69 84 LEU A C 1
ATOM 638 O O . LEU A 1 84 ? -15.010 1.216 5.126 1.00 95.69 84 LEU A O 1
ATOM 642 N N . LYS A 1 85 ? -14.034 1.329 3.104 1.00 97.00 85 LYS A N 1
ATOM 643 C CA . LYS A 1 85 ? -14.937 0.391 2.426 1.00 97.00 85 LYS A CA 1
ATOM 644 C C . LYS A 1 85 ? -14.143 -0.854 2.052 1.00 97.00 85 LYS A C 1
ATOM 646 O O . LYS A 1 85 ? -13.158 -0.771 1.317 1.00 97.00 85 LYS A O 1
ATOM 651 N N . LEU A 1 86 ? -14.579 -2.000 2.567 1.00 96.94 86 LEU A N 1
ATOM 652 C CA . LEU A 1 86 ? -14.014 -3.295 2.206 1.00 96.94 86 LEU A CA 1
ATOM 653 C C . LEU A 1 86 ? -14.801 -3.896 1.046 1.00 96.94 86 LEU A C 1
ATOM 655 O O . LEU A 1 86 ? -16.031 -3.874 1.070 1.00 96.94 86 LEU A O 1
ATOM 659 N N . ILE A 1 87 ? -14.094 -4.485 0.082 1.00 96.81 87 ILE A N 1
ATOM 660 C CA . ILE A 1 87 ? -14.690 -5.228 -1.039 1.00 96.81 87 ILE A CA 1
ATOM 661 C C . ILE A 1 87 ? -13.957 -6.547 -1.291 1.00 96.81 87 ILE A C 1
ATOM 663 O O . ILE A 1 87 ? -12.824 -6.734 -0.826 1.00 96.81 87 ILE A O 1
ATOM 667 N N . ARG A 1 88 ? -14.584 -7.460 -2.038 1.00 95.25 88 ARG A N 1
ATOM 668 C CA . ARG A 1 88 ? -13.874 -8.610 -2.623 1.00 95.25 88 ARG A CA 1
ATOM 669 C C . ARG A 1 88 ? -12.962 -8.149 -3.756 1.00 95.25 88 ARG A C 1
ATOM 671 O O . ARG A 1 88 ? -13.183 -7.101 -4.359 1.00 95.25 88 ARG A O 1
ATOM 678 N N . ASN A 1 89 ? -11.940 -8.940 -4.066 1.00 91.69 89 ASN A N 1
ATOM 679 C CA . ASN A 1 89 ? -10.911 -8.550 -5.030 1.00 91.69 89 ASN A CA 1
ATOM 680 C C . ASN A 1 89 ? -11.454 -8.350 -6.454 1.00 91.69 89 ASN A C 1
ATOM 682 O O . ASN A 1 89 ? -10.890 -7.571 -7.217 1.00 91.69 89 ASN A O 1
ATOM 686 N N . ASP A 1 90 ? -12.530 -9.035 -6.832 1.00 90.00 90 ASP A N 1
ATOM 687 C CA . ASP A 1 90 ? -13.154 -8.959 -8.156 1.00 90.00 90 ASP A CA 1
ATOM 688 C C . ASP A 1 90 ? -14.444 -8.133 -8.210 1.00 90.00 90 ASP A C 1
ATOM 690 O O . ASP A 1 90 ? -15.028 -7.973 -9.283 1.00 90.00 90 ASP A O 1
ATOM 694 N N . GLU A 1 91 ? -14.856 -7.566 -7.081 1.00 93.75 91 GLU A N 1
ATOM 695 C CA . GLU A 1 91 ? -16.059 -6.753 -6.976 1.00 93.75 91 GLU A CA 1
ATOM 696 C C . GLU A 1 91 ? -15.896 -5.416 -7.716 1.00 93.75 91 GLU A C 1
ATOM 698 O O . GLU A 1 91 ? -14.793 -4.875 -7.855 1.00 93.75 91 GLU A O 1
ATOM 703 N N . ILE A 1 92 ? -17.008 -4.875 -8.214 1.00 93.69 92 ILE A N 1
ATOM 704 C CA . ILE A 1 92 ? -17.062 -3.519 -8.764 1.00 93.69 92 ILE A CA 1
ATOM 705 C C . ILE A 1 92 ? -17.463 -2.581 -7.615 1.00 93.69 92 ILE A C 1
ATOM 707 O O . ILE A 1 92 ? -18.543 -2.773 -7.060 1.00 93.69 92 ILE A O 1
ATOM 711 N N . PRO A 1 93 ? -16.646 -1.567 -7.265 1.00 93.94 93 PRO A N 1
ATOM 712 C CA . PRO A 1 93 ? -16.980 -0.643 -6.185 1.00 93.94 93 PRO A CA 1
ATOM 713 C C . PRO A 1 93 ? -18.277 0.125 -6.457 1.00 93.94 93 PRO A C 1
ATOM 715 O O . PRO A 1 93 ? -18.479 0.623 -7.570 1.00 93.94 93 PRO A O 1
ATOM 718 N N . ASP A 1 94 ? -19.127 0.231 -5.435 1.00 93.56 94 ASP A N 1
ATOM 719 C CA . ASP A 1 94 ? -20.426 0.901 -5.509 1.00 93.56 94 ASP A CA 1
ATOM 720 C C . ASP A 1 94 ? -20.268 2.400 -5.858 1.00 93.56 94 ASP A C 1
ATOM 722 O O . ASP A 1 94 ? -19.573 3.133 -5.145 1.00 93.56 94 ASP A O 1
ATOM 726 N N . PRO A 1 95 ? -20.915 2.888 -6.934 1.00 92.44 95 PRO A N 1
ATOM 727 C CA . PRO A 1 95 ? -20.803 4.278 -7.371 1.00 92.44 95 PRO A CA 1
ATOM 728 C C . PRO A 1 95 ? -21.365 5.316 -6.385 1.00 92.44 95 PRO A C 1
ATOM 730 O O . PRO A 1 95 ? -21.128 6.506 -6.592 1.00 92.44 95 PRO A O 1
ATOM 733 N N . ILE A 1 96 ? -22.095 4.920 -5.333 1.00 94.50 96 ILE A N 1
ATOM 734 C CA . ILE A 1 96 ? -22.572 5.849 -4.292 1.00 94.50 96 ILE A CA 1
ATOM 735 C C . ILE A 1 96 ? -21.429 6.450 -3.460 1.00 94.50 96 ILE A C 1
ATOM 737 O O . ILE A 1 96 ? -21.603 7.492 -2.825 1.00 94.50 96 ILE A O 1
ATOM 741 N N . TYR A 1 97 ? -20.267 5.795 -3.436 1.00 94.81 97 TYR A N 1
ATOM 742 C CA . TYR A 1 97 ? -19.102 6.257 -2.694 1.00 94.81 97 TYR A CA 1
ATOM 743 C C . TYR A 1 97 ? -18.139 7.051 -3.580 1.00 94.81 97 TYR A C 1
ATOM 745 O O . TYR A 1 97 ? -17.954 6.789 -4.769 1.00 94.81 97 TYR A O 1
ATOM 753 N N . HIS A 1 98 ? -17.452 8.003 -2.956 1.00 93.00 98 HIS A N 1
ATOM 754 C CA . HIS A 1 98 ? -16.351 8.746 -3.547 1.00 93.00 98 HIS A CA 1
ATOM 755 C C . HIS A 1 98 ? -15.032 8.180 -3.026 1.00 93.00 98 HIS A C 1
ATOM 757 O O . HIS A 1 98 ? -14.694 8.318 -1.849 1.00 93.00 98 HIS A O 1
ATOM 763 N N . TYR A 1 99 ? -14.292 7.520 -3.910 1.00 91.56 99 TYR A N 1
ATOM 764 C CA . TYR A 1 99 ? -13.044 6.847 -3.572 1.00 91.56 99 TYR A CA 1
ATOM 765 C C . TYR A 1 99 ? -11.856 7.760 -3.849 1.00 91.56 99 TYR A C 1
ATOM 767 O O . TYR A 1 99 ? -11.554 8.045 -5.008 1.00 91.56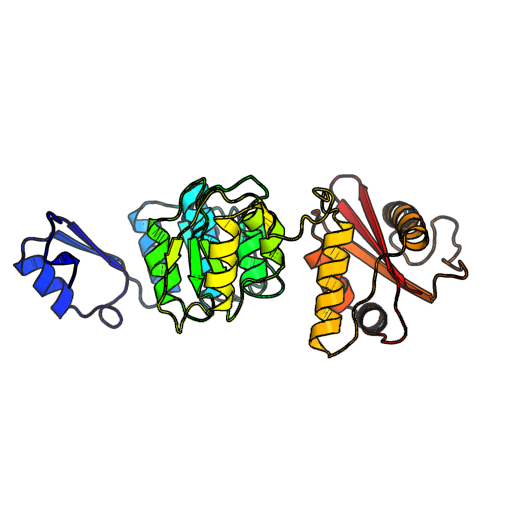 99 TYR A O 1
ATOM 775 N N . GLN A 1 100 ? -11.174 8.202 -2.793 1.00 85.81 100 GLN A N 1
ATOM 776 C CA . GLN A 1 100 ? -9.948 8.985 -2.962 1.00 85.81 100 GLN A CA 1
ATOM 777 C C . GLN A 1 100 ? -8.731 8.082 -3.180 1.00 85.81 100 GLN A C 1
ATOM 779 O O . GLN A 1 100 ? -7.871 8.396 -4.001 1.00 85.81 100 GLN A O 1
ATOM 784 N N . TYR A 1 101 ? -8.697 6.945 -2.482 1.00 89.50 101 TYR A N 1
ATOM 785 C CA . TYR A 1 101 ? -7.587 6.001 -2.513 1.00 89.50 101 TYR A CA 1
ATOM 786 C C . TYR A 1 101 ? -8.082 4.557 -2.597 1.00 89.50 101 TYR A C 1
ATOM 788 O O . TYR A 1 101 ? -9.112 4.214 -2.011 1.00 89.50 101 TYR A O 1
ATOM 796 N N . THR A 1 102 ? -7.291 3.701 -3.240 1.00 91.44 102 THR A N 1
ATOM 797 C CA . THR A 1 102 ? -7.322 2.245 -3.068 1.00 91.44 102 THR A CA 1
ATOM 798 C C . THR A 1 102 ? -6.020 1.807 -2.413 1.00 91.44 102 THR A C 1
ATOM 800 O O . THR A 1 102 ? -4.951 2.100 -2.936 1.00 91.44 102 THR A O 1
ATOM 803 N N . VAL A 1 103 ? -6.088 1.104 -1.285 1.00 92.62 103 VAL A N 1
ATOM 804 C CA . VAL A 1 103 ? -4.907 0.568 -0.599 1.00 92.62 103 VAL A CA 1
ATOM 805 C C . VAL A 1 103 ? -4.782 -0.924 -0.888 1.00 92.62 103 VAL A C 1
ATOM 807 O O . VAL A 1 103 ? -5.716 -1.690 -0.646 1.00 92.62 103 VAL A O 1
ATOM 810 N N . GLY A 1 104 ? -3.615 -1.326 -1.393 1.00 81.12 104 GLY A N 1
ATOM 811 C CA . GLY A 1 104 ? -3.325 -2.701 -1.802 1.00 81.12 104 GLY A CA 1
ATOM 812 C C . GLY A 1 104 ? -3.437 -2.939 -3.310 1.00 81.12 104 GLY A C 1
ATOM 813 O O . GLY A 1 104 ? -4.137 -2.234 -4.032 1.00 81.12 104 GLY A O 1
ATOM 814 N N . GLY A 1 105 ? -2.708 -3.948 -3.797 1.00 81.31 105 GLY A N 1
ATOM 815 C CA . GLY A 1 105 ? -2.554 -4.231 -5.233 1.00 81.31 105 GLY A CA 1
ATOM 816 C C . GLY A 1 105 ? -3.425 -5.367 -5.782 1.00 81.31 105 GLY A C 1
ATOM 817 O O . GLY A 1 105 ? -3.251 -5.754 -6.932 1.00 81.31 105 GLY A O 1
ATOM 818 N N . VAL A 1 106 ? -4.310 -5.953 -4.966 1.00 82.69 106 VAL A N 1
ATOM 819 C CA . VAL A 1 106 ? -5.070 -7.175 -5.313 1.00 82.69 106 VAL A CA 1
ATOM 820 C C . VAL A 1 106 ? -6.482 -6.917 -5.851 1.00 82.69 106 VAL A C 1
ATOM 822 O O . VAL A 1 106 ? -7.101 -7.826 -6.403 1.00 82.69 106 VAL A O 1
ATOM 825 N N . ILE A 1 107 ? -6.995 -5.691 -5.714 1.00 84.81 107 ILE A N 1
ATOM 826 C CA . ILE A 1 107 ? -8.318 -5.299 -6.217 1.00 84.81 107 ILE A CA 1
ATOM 827 C C . ILE A 1 107 ? -8.254 -5.118 -7.738 1.00 84.81 107 ILE A C 1
ATOM 829 O O . ILE A 1 107 ? -7.467 -4.319 -8.239 1.00 84.81 107 ILE A O 1
ATOM 833 N N . LYS A 1 108 ? -9.121 -5.820 -8.476 1.00 82.25 108 LYS A N 1
ATOM 834 C CA . LYS A 1 108 ? -9.190 -5.787 -9.948 1.00 82.25 108 LYS A CA 1
ATOM 835 C C . LYS A 1 108 ? -9.779 -4.488 -10.497 1.00 82.25 108 LYS A C 1
ATOM 837 O O . LYS A 1 108 ? -9.400 -4.070 -11.584 1.00 82.25 108 LYS A O 1
ATOM 842 N N . ASN A 1 109 ? -10.693 -3.861 -9.754 1.00 83.00 109 ASN A N 1
ATOM 843 C CA . ASN A 1 109 ? -11.393 -2.638 -10.155 1.00 83.00 109 ASN A CA 1
ATOM 844 C C . ASN A 1 109 ? -11.098 -1.486 -9.172 1.00 83.00 109 ASN A C 1
ATOM 846 O O . ASN A 1 109 ? -12.008 -1.050 -8.461 1.00 83.00 109 ASN A O 1
ATOM 850 N N . PRO A 1 110 ? -9.841 -1.016 -9.064 1.00 88.62 110 PRO A N 1
ATOM 851 C CA . PRO A 1 110 ? -9.491 0.032 -8.112 1.00 88.62 110 PRO A CA 1
ATOM 852 C C . PRO A 1 110 ? -10.152 1.369 -8.476 1.00 88.62 110 PRO A C 1
ATOM 854 O O . PRO A 1 110 ? -10.518 1.624 -9.627 1.00 88.62 110 PRO A O 1
ATOM 857 N N . ARG A 1 111 ? -10.291 2.247 -7.482 1.00 87.94 111 ARG A N 1
ATOM 858 C CA . ARG A 1 111 ? -10.799 3.617 -7.640 1.00 87.94 111 ARG A CA 1
ATOM 859 C C . ARG A 1 111 ? -9.913 4.605 -6.880 1.00 87.94 111 ARG A C 1
ATOM 861 O O . ARG A 1 111 ? -9.396 4.279 -5.813 1.00 87.94 111 ARG A O 1
ATOM 868 N N . GLY A 1 112 ? -9.779 5.819 -7.407 1.00 85.62 112 GLY A N 1
ATOM 869 C CA . GLY A 1 112 ? -8.860 6.813 -6.850 1.00 85.62 112 GLY A CA 1
ATOM 870 C C . GLY A 1 112 ? -7.389 6.427 -7.044 1.00 85.62 112 GLY A C 1
ATOM 871 O O . GLY A 1 112 ? -7.064 5.583 -7.880 1.00 85.62 112 GLY A O 1
ATOM 872 N N . GLU A 1 113 ? -6.504 7.054 -6.273 1.00 81.94 113 GLU A N 1
ATOM 873 C CA . GLU A 1 113 ? -5.067 6.770 -6.306 1.00 81.94 113 GLU A CA 1
ATOM 874 C C . GLU A 1 113 ? -4.763 5.417 -5.643 1.00 81.94 113 GLU A C 1
ATOM 876 O O . GLU A 1 113 ? -5.225 5.133 -4.536 1.00 81.94 113 GLU A O 1
ATOM 881 N N . VAL A 1 114 ? -3.986 4.567 -6.316 1.00 83.38 114 VAL A N 1
ATOM 882 C CA . VAL A 1 114 ? -3.632 3.237 -5.804 1.00 83.38 114 VAL A CA 1
ATOM 883 C C . VAL A 1 114 ? -2.339 3.310 -5.000 1.00 83.38 114 VAL A C 1
ATOM 885 O O . VAL A 1 114 ? -1.260 3.502 -5.555 1.00 83.38 114 VAL A O 1
ATOM 888 N N . LEU A 1 115 ? -2.447 3.079 -3.695 1.00 81.88 115 LEU A N 1
ATOM 889 C CA . LEU A 1 115 ? -1.337 3.021 -2.752 1.00 81.88 115 LEU A CA 1
ATOM 890 C C . LEU A 1 115 ? -1.058 1.559 -2.419 1.00 81.88 115 LEU A C 1
ATOM 892 O O . LEU A 1 115 ? -1.779 0.916 -1.656 1.00 81.88 115 LEU A O 1
ATOM 896 N N . SER A 1 116 ? -0.026 0.999 -3.033 1.00 78.88 116 SER A N 1
ATOM 897 C CA . SER A 1 116 ? 0.302 -0.414 -2.874 1.00 78.88 116 SER A CA 1
ATOM 898 C C . SER A 1 116 ? 1.800 -0.630 -2.876 1.00 78.88 116 SER A C 1
ATOM 900 O O . SER A 1 116 ? 2.558 0.149 -3.453 1.00 78.88 116 SER A O 1
ATOM 902 N N . GLY A 1 117 ? 2.214 -1.706 -2.223 1.00 63.72 117 GLY A N 1
ATOM 903 C CA . GLY A 1 117 ? 3.593 -2.119 -2.177 1.00 63.72 117 GLY A CA 1
ATOM 904 C C . GLY A 1 117 ? 3.767 -3.608 -2.421 1.00 63.72 117 GLY A C 1
ATOM 905 O O . GLY A 1 117 ? 2.850 -4.423 -2.468 1.00 63.72 117 GLY A O 1
ATOM 906 N N . ARG A 1 118 ? 5.039 -3.932 -2.551 1.00 59.47 118 ARG A N 1
ATOM 907 C CA . ARG A 1 118 ? 5.670 -5.244 -2.681 1.00 59.47 118 ARG A CA 1
ATOM 908 C C . ARG A 1 118 ? 5.229 -6.278 -1.637 1.00 59.47 118 ARG A C 1
ATOM 910 O O . ARG A 1 118 ? 5.198 -7.477 -1.913 1.00 59.47 118 ARG A O 1
ATOM 917 N N . ASN A 1 119 ? 4.980 -5.810 -0.424 1.00 64.25 119 ASN A N 1
ATOM 918 C CA . ASN A 1 119 ? 4.518 -6.562 0.728 1.00 64.25 119 ASN A CA 1
ATOM 919 C C . ASN A 1 119 ? 3.696 -5.602 1.612 1.00 64.25 119 ASN A C 1
ATOM 921 O O . ASN A 1 119 ? 3.568 -4.415 1.309 1.00 64.25 119 ASN A O 1
ATOM 925 N N . ARG A 1 120 ? 3.162 -6.101 2.728 1.00 74.94 120 ARG A N 1
ATOM 926 C CA . ARG A 1 120 ? 2.341 -5.293 3.644 1.00 74.94 120 ARG A CA 1
ATOM 927 C C . ARG A 1 120 ? 3.059 -4.085 4.257 1.00 74.94 120 ARG A C 1
ATOM 929 O O . ARG A 1 120 ? 2.399 -3.113 4.593 1.00 74.94 120 ARG A O 1
ATOM 936 N N . TYR A 1 121 ? 4.377 -4.144 4.412 1.00 79.25 121 TYR A N 1
ATOM 937 C CA . TYR A 1 121 ? 5.183 -3.058 4.968 1.00 79.25 121 TYR A CA 1
ATOM 938 C C . TYR A 1 121 ? 5.372 -1.953 3.927 1.00 79.25 121 TYR A C 1
ATOM 940 O O . TYR A 1 121 ? 5.146 -0.787 4.216 1.00 79.25 121 TYR A O 1
ATOM 948 N N . ASP A 1 122 ? 5.649 -2.321 2.677 1.00 71.88 122 ASP A N 1
ATOM 949 C CA . ASP A 1 122 ? 5.735 -1.353 1.583 1.00 71.88 122 ASP A CA 1
ATOM 950 C C . ASP A 1 122 ? 4.366 -0.716 1.272 1.00 71.88 122 ASP A C 1
ATOM 952 O O . ASP A 1 122 ? 4.292 0.488 1.036 1.00 71.88 122 ASP A O 1
ATOM 956 N N . THR A 1 123 ? 3.266 -1.484 1.333 1.00 80.50 123 THR A N 1
ATOM 957 C CA . THR A 1 123 ? 1.909 -0.911 1.248 1.00 80.50 123 THR A CA 1
ATOM 958 C C . THR A 1 123 ? 1.656 0.047 2.411 1.00 80.50 123 THR A C 1
ATOM 960 O O . THR A 1 123 ? 1.137 1.139 2.196 1.00 80.50 123 THR A O 1
ATOM 963 N N . ASN A 1 124 ? 2.049 -0.316 3.636 1.00 87.56 124 ASN A N 1
ATOM 964 C CA . ASN A 1 124 ? 1.918 0.565 4.791 1.00 87.56 124 ASN A CA 1
ATOM 965 C C . ASN A 1 124 ? 2.722 1.857 4.615 1.00 87.56 124 ASN A C 1
ATOM 967 O O . ASN A 1 124 ? 2.155 2.932 4.799 1.00 87.56 124 ASN A O 1
ATOM 971 N N . LYS A 1 125 ? 3.970 1.784 4.141 1.00 81.88 125 LYS A N 1
ATOM 972 C CA . LYS A 1 125 ? 4.767 2.965 3.791 1.00 81.88 125 LYS A CA 1
ATOM 973 C C . LYS A 1 125 ? 4.084 3.832 2.730 1.00 81.88 125 LYS A C 1
ATOM 975 O O . LYS A 1 125 ? 4.041 5.042 2.898 1.00 81.88 125 LYS A O 1
ATOM 980 N N . ALA A 1 126 ? 3.480 3.247 1.694 1.00 82.06 126 ALA A N 1
ATOM 981 C CA . ALA A 1 126 ? 2.762 4.009 0.664 1.00 82.06 126 ALA A CA 1
ATOM 982 C C . ALA A 1 126 ? 1.569 4.819 1.216 1.00 82.06 126 ALA A C 1
ATOM 984 O O . ALA A 1 126 ? 1.162 5.808 0.616 1.00 82.06 126 ALA A O 1
ATOM 985 N N . THR A 1 127 ? 1.016 4.441 2.376 1.00 84.56 127 THR A N 1
ATOM 986 C CA . THR A 1 127 ? -0.038 5.218 3.062 1.00 84.56 127 THR A CA 1
ATOM 987 C C . THR A 1 127 ? 0.492 6.375 3.914 1.00 84.56 127 THR A C 1
ATOM 989 O O . THR A 1 127 ? -0.288 7.140 4.487 1.00 84.56 127 THR A O 1
ATOM 992 N N . ILE A 1 128 ? 1.814 6.507 4.008 1.00 79.44 128 ILE A N 1
ATOM 993 C CA . ILE A 1 128 ? 2.528 7.496 4.804 1.00 79.44 128 ILE A CA 1
ATOM 994 C C . ILE A 1 128 ? 3.237 8.426 3.822 1.00 79.44 128 ILE A C 1
ATOM 996 O O . ILE A 1 128 ? 4.340 8.152 3.367 1.00 79.44 128 ILE A O 1
ATOM 1000 N N . PHE A 1 129 ? 2.582 9.530 3.470 1.00 67.75 129 PHE A N 1
ATOM 1001 C CA . PHE A 1 129 ? 3.172 10.521 2.566 1.00 67.75 129 PHE A CA 1
ATOM 1002 C C . PHE A 1 129 ? 4.429 11.139 3.185 1.00 67.75 129 PHE A C 1
ATOM 1004 O O . PHE A 1 129 ? 4.398 11.432 4.383 1.00 67.75 129 PHE A O 1
ATOM 1011 N N . ASP A 1 130 ? 5.471 11.351 2.374 1.00 56.56 130 ASP A N 1
ATOM 1012 C CA . ASP A 1 130 ? 6.781 11.887 2.773 1.00 56.56 130 ASP A CA 1
ATOM 1013 C C . ASP A 1 130 ? 6.644 13.258 3.457 1.00 56.56 130 ASP A C 1
ATOM 1015 O O . ASP A 1 130 ? 6.493 14.303 2.823 1.00 56.56 130 ASP A O 1
ATOM 1019 N N . ARG A 1 131 ? 6.659 13.236 4.788 1.00 61.38 131 ARG A N 1
ATOM 1020 C CA . ARG A 1 131 ? 6.768 14.389 5.686 1.00 61.38 131 ARG A CA 1
ATOM 1021 C C . ARG A 1 131 ? 7.434 13.923 6.973 1.00 61.38 131 ARG A C 1
ATOM 1023 O O . ARG A 1 131 ? 7.442 12.726 7.249 1.00 61.38 131 ARG A O 1
ATOM 1030 N N . ASP A 1 132 ? 7.945 14.851 7.767 1.00 61.06 132 ASP A N 1
ATOM 1031 C CA . ASP A 1 132 ? 8.542 14.504 9.055 1.00 61.06 132 ASP A CA 1
ATOM 1032 C C . ASP A 1 132 ? 7.453 14.048 10.034 1.00 61.06 132 ASP A C 1
ATOM 1034 O O . ASP A 1 132 ? 6.471 14.758 10.280 1.00 61.06 132 ASP A O 1
ATOM 1038 N N . TYR A 1 133 ? 7.620 12.852 10.597 1.00 70.31 133 TYR A N 1
ATOM 1039 C CA . TYR A 1 133 ? 6.741 12.313 11.629 1.00 70.31 133 TYR A CA 1
ATOM 1040 C C . TYR A 1 133 ? 7.546 12.061 12.892 1.00 70.31 133 TYR A C 1
ATOM 1042 O O . TYR A 1 133 ? 8.463 11.244 12.924 1.00 70.31 133 TYR A O 1
ATOM 1050 N N . ASN A 1 134 ? 7.165 12.744 13.963 1.00 69.81 134 ASN A N 1
ATOM 1051 C CA . ASN A 1 134 ? 7.972 12.764 15.175 1.00 69.81 134 ASN A CA 1
ATOM 1052 C C . ASN A 1 134 ? 7.768 11.525 16.053 1.00 69.81 134 ASN A C 1
ATOM 1054 O O . ASN A 1 134 ? 8.665 11.188 16.818 1.00 69.81 134 ASN A O 1
ATOM 1058 N N . ASN A 1 135 ? 6.598 10.876 15.975 1.00 79.25 135 ASN A N 1
ATOM 1059 C CA . ASN A 1 135 ? 6.184 9.863 16.950 1.00 79.25 135 ASN A CA 1
ATOM 1060 C C . ASN A 1 135 ? 5.485 8.654 16.292 1.00 79.25 135 ASN A C 1
ATOM 1062 O O . ASN A 1 135 ? 4.280 8.472 16.511 1.00 79.25 135 ASN A O 1
ATOM 1066 N N . PRO A 1 136 ? 6.176 7.830 15.479 1.00 83.25 136 PRO A N 1
ATOM 1067 C CA . PRO A 1 136 ? 5.614 6.593 14.938 1.00 83.25 136 PRO A CA 1
ATOM 1068 C C . PRO A 1 136 ? 5.058 5.643 15.991 1.00 83.25 136 PRO A C 1
ATOM 1070 O O . PRO A 1 136 ? 5.571 5.523 17.105 1.00 83.25 136 PRO A O 1
ATOM 1073 N N . ILE A 1 137 ? 4.048 4.887 15.577 1.00 83.19 137 ILE A N 1
ATOM 1074 C CA . ILE A 1 137 ? 3.498 3.766 16.328 1.00 83.19 137 ILE A CA 1
ATOM 1075 C C . ILE A 1 137 ? 3.905 2.485 15.609 1.00 83.19 137 ILE A C 1
ATOM 1077 O O . ILE A 1 137 ? 3.390 2.170 14.543 1.00 83.19 137 ILE A O 1
ATOM 1081 N N . ILE A 1 138 ? 4.840 1.738 16.172 1.00 79.88 138 ILE A N 1
ATOM 1082 C CA . ILE A 1 138 ? 5.307 0.482 15.596 1.00 79.88 138 ILE A CA 1
ATOM 1083 C C . ILE A 1 138 ? 4.439 -0.644 16.146 1.00 79.88 138 ILE A C 1
ATOM 1085 O O . ILE A 1 138 ? 4.382 -0.863 17.356 1.00 79.88 138 ILE A O 1
ATOM 1089 N N . ALA A 1 139 ? 3.770 -1.366 15.255 1.00 78.62 139 ALA A N 1
ATOM 1090 C CA . ALA A 1 139 ? 2.960 -2.521 15.608 1.00 78.62 139 ALA A CA 1
ATOM 1091 C C . ALA A 1 139 ? 3.291 -3.703 14.698 1.00 78.62 139 ALA A C 1
ATOM 1093 O O . ALA A 1 139 ? 3.778 -3.531 13.576 1.00 78.62 139 ALA A O 1
ATOM 1094 N N . THR A 1 140 ? 3.030 -4.919 15.176 1.00 67.81 140 THR A N 1
ATOM 1095 C CA . THR A 1 140 ? 3.243 -6.099 14.339 1.00 67.81 140 THR A CA 1
ATOM 1096 C C . THR A 1 140 ? 2.349 -6.054 13.100 1.00 67.81 140 THR A C 1
ATOM 1098 O O . THR A 1 140 ? 1.169 -5.717 13.164 1.00 67.81 140 THR A O 1
ATOM 1101 N N . GLY A 1 141 ? 2.932 -6.372 11.950 1.00 61.12 141 GLY A N 1
ATOM 1102 C CA . GLY A 1 141 ? 2.223 -6.566 10.697 1.00 61.12 141 GLY A CA 1
ATOM 1103 C C . GLY A 1 141 ? 1.863 -8.024 10.451 1.00 61.12 141 GLY A C 1
ATOM 1104 O O . GLY A 1 141 ? 1.154 -8.285 9.483 1.00 61.12 141 GLY A O 1
ATOM 1105 N N . THR A 1 142 ? 2.346 -8.980 11.256 1.00 59.59 142 THR A N 1
ATOM 1106 C CA . THR A 1 142 ? 2.054 -10.414 11.073 1.00 59.59 142 THR A CA 1
ATOM 1107 C C . THR A 1 142 ? 0.719 -10.818 11.688 1.00 59.59 142 THR A C 1
ATOM 1109 O O . THR A 1 142 ? 0.050 -11.681 11.130 1.00 59.59 142 THR A O 1
ATOM 1112 N N . GLU A 1 143 ? 0.305 -10.133 12.754 1.00 66.06 143 GLU A N 1
ATOM 1113 C CA . GLU A 1 143 ? -1.007 -10.247 13.398 1.00 66.06 143 GLU A CA 1
ATOM 1114 C C . GLU A 1 143 ? -1.731 -8.896 13.342 1.00 66.06 143 GLU A C 1
ATOM 1116 O O . GLU A 1 143 ? -1.095 -7.849 13.280 1.00 66.06 143 GLU A O 1
ATOM 1121 N N . PHE A 1 144 ? -3.066 -8.888 13.358 1.00 68.44 144 PHE A N 1
ATOM 1122 C CA . PHE A 1 144 ? -3.825 -7.635 13.234 1.00 68.44 144 PHE A CA 1
ATOM 1123 C C . PHE A 1 144 ? -4.200 -7.002 14.578 1.00 68.44 144 PHE A C 1
ATOM 1125 O O . PHE A 1 144 ? -4.477 -5.807 14.618 1.00 68.44 144 PHE A O 1
ATOM 1132 N N . ALA A 1 145 ? -4.241 -7.776 15.668 1.00 61.91 145 ALA A N 1
ATOM 1133 C CA . ALA A 1 145 ? -4.841 -7.339 16.932 1.00 61.91 145 ALA A CA 1
ATOM 1134 C C . ALA A 1 145 ? -4.109 -6.145 17.568 1.00 61.91 145 ALA A C 1
ATOM 1136 O O . ALA A 1 145 ? -4.754 -5.182 17.986 1.00 61.91 145 ALA A O 1
ATOM 1137 N N . ASP A 1 146 ? -2.776 -6.173 17.589 1.00 59.31 146 ASP A N 1
ATOM 1138 C CA . ASP A 1 146 ? -1.966 -5.116 18.204 1.00 59.31 146 ASP A CA 1
ATOM 1139 C C . ASP A 1 146 ? -2.047 -3.813 17.401 1.00 59.31 146 ASP A C 1
ATOM 1141 O O . ASP A 1 146 ? -2.343 -2.748 17.944 1.00 59.31 146 ASP A O 1
ATOM 1145 N N . ALA A 1 147 ? -1.870 -3.900 16.081 1.00 68.81 147 ALA A N 1
ATOM 1146 C CA . ALA A 1 147 ? -1.952 -2.747 15.192 1.00 68.81 147 ALA A CA 1
ATOM 1147 C C . ALA A 1 147 ? -3.372 -2.158 15.122 1.00 68.81 147 ALA A C 1
ATOM 1149 O O . ALA A 1 147 ? -3.543 -0.941 15.079 1.00 68.81 147 ALA A O 1
ATOM 1150 N N . LEU A 1 148 ? -4.407 -3.000 15.172 1.00 74.88 148 LEU A N 1
ATOM 1151 C CA . LEU A 1 148 ? -5.790 -2.537 15.245 1.00 74.88 148 LEU A CA 1
ATOM 1152 C C . LEU A 1 148 ? -6.067 -1.818 16.572 1.00 74.88 148 LEU A C 1
ATOM 1154 O O . LEU A 1 148 ? -6.686 -0.755 16.566 1.00 74.88 148 LEU A O 1
ATOM 1158 N N . SER A 1 149 ? -5.570 -2.341 17.695 1.00 72.31 149 SER A N 1
ATOM 1159 C CA . SER A 1 149 ? -5.699 -1.696 19.013 1.00 72.31 149 SER A CA 1
ATOM 1160 C C . SER A 1 149 ? -4.977 -0.346 19.056 1.00 72.31 149 SER A C 1
ATOM 1162 O O . SER A 1 149 ? -5.452 0.609 19.670 1.00 72.31 149 SER A O 1
ATOM 1164 N N . ALA A 1 150 ? -3.867 -0.236 18.327 1.00 75.31 150 ALA A N 1
ATOM 1165 C CA . ALA A 1 150 ? -3.104 0.992 18.169 1.00 75.31 150 ALA A CA 1
ATOM 1166 C C . ALA A 1 150 ? -3.800 2.059 17.300 1.00 75.31 150 ALA A C 1
ATOM 1168 O O . ALA A 1 150 ? -3.425 3.228 17.363 1.00 75.31 150 ALA A O 1
ATOM 1169 N N . SER A 1 151 ? -4.816 1.698 16.503 1.00 80.81 151 SER A N 1
ATOM 1170 C CA . SER A 1 151 ? -5.462 2.606 15.535 1.00 80.81 151 SER A CA 1
ATOM 1171 C C . SER A 1 151 ? -6.040 3.885 16.153 1.00 80.81 151 SER A C 1
ATOM 1173 O O . SER A 1 151 ? -6.130 4.914 15.482 1.00 80.81 151 SER A O 1
ATOM 1175 N N . TYR A 1 152 ? -6.413 3.853 17.438 1.00 78.62 152 TYR A N 1
ATOM 1176 C CA . TYR A 1 152 ? -6.885 5.033 18.167 1.00 78.62 152 TYR A CA 1
ATOM 1177 C C . TYR A 1 152 ? -5.772 6.064 18.426 1.00 78.62 152 TYR A C 1
ATOM 1179 O O . TYR A 1 152 ? -6.064 7.255 18.496 1.00 78.62 152 TYR A O 1
ATOM 1187 N N . LEU A 1 153 ? -4.513 5.626 18.528 1.00 77.25 153 LEU A N 1
ATOM 1188 C CA . LEU A 1 153 ? -3.353 6.496 18.744 1.00 77.25 153 LEU A CA 1
ATOM 1189 C C . LEU A 1 153 ? -2.895 7.202 17.458 1.00 77.25 153 LEU A C 1
ATOM 1191 O O . LEU A 1 153 ? -2.120 8.154 17.534 1.00 77.25 153 LEU A O 1
ATOM 1195 N N . VAL A 1 154 ? -3.365 6.756 16.286 1.00 83.75 154 VAL A N 1
ATOM 1196 C CA . VAL A 1 154 ? -2.970 7.339 14.999 1.00 83.75 154 VAL A CA 1
ATOM 1197 C C . VAL A 1 154 ? -3.398 8.798 14.918 1.00 83.75 154 VAL A C 1
ATOM 1199 O O . VAL A 1 154 ? -4.583 9.131 15.013 1.00 83.75 154 VAL A O 1
ATOM 1202 N N . GLY A 1 155 ? -2.416 9.660 14.673 1.00 77.94 155 GLY A N 1
ATOM 1203 C CA . GLY A 1 155 ? -2.582 11.104 14.555 1.00 77.94 155 GLY A CA 1
ATOM 1204 C C . GLY A 1 155 ? -1.853 11.671 13.342 1.00 77.94 155 GLY A C 1
ATOM 1205 O O . GLY A 1 155 ? -1.187 10.952 12.598 1.00 77.94 155 GLY A O 1
ATOM 1206 N N . LYS A 1 156 ? -1.952 12.993 13.144 1.00 74.12 156 LYS A N 1
ATOM 1207 C CA . LYS A 1 156 ? -1.273 13.677 12.029 1.00 74.12 156 LYS A CA 1
ATOM 1208 C C . LYS A 1 156 ? 0.241 13.454 12.017 1.00 74.12 156 LYS A C 1
ATOM 1210 O O . LYS A 1 156 ? 0.765 13.351 10.911 1.00 74.12 156 LYS A O 1
ATOM 1215 N N . ASP A 1 157 ? 0.869 13.312 13.184 1.00 76.69 157 ASP A N 1
ATOM 1216 C CA . ASP A 1 157 ? 2.327 13.173 13.354 1.00 76.69 157 ASP A CA 1
ATOM 1217 C C . ASP A 1 157 ? 2.738 11.790 13.905 1.00 76.69 157 ASP A C 1
ATOM 1219 O O . ASP A 1 157 ? 3.891 11.574 14.283 1.00 76.69 157 ASP A O 1
ATOM 1223 N N . SER A 1 158 ? 1.782 10.854 13.951 1.00 85.25 158 SER A N 1
ATOM 1224 C CA . SER A 1 158 ? 1.929 9.524 14.553 1.00 85.25 158 SER A CA 1
ATOM 1225 C C . SER A 1 158 ? 1.276 8.456 13.676 1.00 85.25 158 SER A C 1
ATOM 1227 O O . SER A 1 158 ? 0.164 8.016 13.980 1.00 85.25 158 SER A O 1
ATOM 1229 N N . PRO A 1 159 ? 1.904 8.062 12.556 1.00 86.25 159 PRO A N 1
ATOM 1230 C CA . PRO A 1 159 ? 1.403 6.976 11.730 1.00 86.25 159 PRO A CA 1
ATOM 1231 C C . PRO A 1 159 ? 1.706 5.628 12.389 1.00 86.25 159 PRO A C 1
ATOM 1233 O O . PRO A 1 159 ? 2.681 5.489 13.133 1.00 86.25 159 PRO A O 1
ATOM 1236 N N . ILE A 1 160 ? 0.892 4.620 12.078 1.00 87.94 160 ILE A N 1
ATOM 1237 C CA . ILE A 1 160 ? 1.241 3.228 12.354 1.00 87.94 160 ILE A CA 1
ATOM 1238 C C . ILE A 1 160 ? 2.211 2.737 11.287 1.00 87.94 160 ILE A C 1
ATOM 1240 O O . ILE A 1 160 ? 1.892 2.783 10.095 1.00 87.94 160 ILE A O 1
ATOM 1244 N N . LEU A 1 161 ? 3.347 2.220 11.753 1.00 85.62 161 LEU A N 1
ATOM 1245 C CA . LEU A 1 161 ? 4.313 1.448 10.987 1.00 85.62 161 LEU A CA 1
ATOM 1246 C C . LEU A 1 161 ? 4.102 -0.037 11.261 1.00 85.62 161 LEU A C 1
ATOM 1248 O O . LEU A 1 161 ? 4.195 -0.486 12.408 1.00 85.62 161 LEU A O 1
ATOM 1252 N N . LEU A 1 162 ? 3.857 -0.808 10.206 1.00 81.44 162 LEU A N 1
ATOM 1253 C CA . LEU A 1 162 ? 3.820 -2.262 10.315 1.00 81.44 162 LEU A CA 1
ATOM 1254 C C . LEU A 1 162 ? 5.245 -2.816 10.302 1.00 81.44 162 LEU A C 1
ATOM 1256 O O . LEU A 1 162 ? 6.011 -2.533 9.381 1.00 81.44 162 LEU A O 1
ATOM 1260 N N . ALA A 1 163 ? 5.573 -3.645 11.291 1.00 73.38 163 ALA A N 1
ATOM 1261 C CA . ALA A 1 163 ? 6.858 -4.330 11.408 1.00 73.38 163 ALA A CA 1
ATOM 1262 C C . ALA A 1 163 ? 6.680 -5.854 11.458 1.00 73.38 163 ALA A C 1
ATOM 1264 O O . ALA A 1 163 ? 5.681 -6.360 11.963 1.00 73.38 163 ALA A O 1
ATOM 1265 N N . GLY A 1 164 ? 7.643 -6.600 10.918 1.00 65.75 164 GLY A N 1
ATOM 1266 C CA . GLY A 1 164 ? 7.688 -8.059 11.034 1.00 65.75 164 GLY A CA 1
ATOM 1267 C C . GLY A 1 164 ? 8.614 -8.508 12.164 1.00 65.75 164 GLY A C 1
ATOM 1268 O O . GLY A 1 164 ? 8.725 -7.861 13.202 1.00 65.75 164 GLY A O 1
ATOM 1269 N N . ASN A 1 165 ? 9.379 -9.575 11.913 1.00 60.19 165 ASN A N 1
ATOM 1270 C CA . ASN A 1 165 ? 10.515 -9.972 12.763 1.00 60.19 165 ASN A CA 1
ATOM 1271 C C . ASN A 1 165 ? 11.670 -8.950 12.747 1.00 60.19 165 ASN A C 1
ATOM 1273 O O . ASN A 1 165 ? 12.648 -9.104 13.479 1.00 60.19 165 ASN A O 1
ATOM 1277 N N . SER A 1 166 ? 11.580 -7.927 11.905 1.00 60.34 166 SER A N 1
ATOM 1278 C CA . SER A 1 166 ? 12.399 -6.721 11.904 1.00 60.34 166 SER A CA 1
ATOM 1279 C C . SER A 1 166 ? 11.569 -5.571 11.337 1.00 60.34 166 SER A C 1
ATOM 1281 O O . SER A 1 166 ? 10.528 -5.792 10.705 1.00 60.34 166 SER A O 1
ATOM 1283 N N . ILE A 1 167 ? 12.028 -4.340 11.555 1.00 64.38 167 ILE A N 1
ATOM 1284 C CA . ILE A 1 167 ? 11.558 -3.205 10.763 1.00 64.38 167 ILE A CA 1
ATOM 1285 C C . ILE A 1 167 ? 12.177 -3.334 9.368 1.00 64.38 167 ILE A C 1
ATOM 1287 O O . ILE A 1 167 ? 13.358 -3.658 9.240 1.00 64.38 167 ILE A O 1
ATOM 1291 N N . ASP A 1 168 ? 11.362 -3.130 8.339 1.00 63.84 168 ASP A N 1
ATOM 1292 C CA . ASP A 1 168 ? 11.825 -3.092 6.955 1.00 63.84 168 ASP A CA 1
ATOM 1293 C C . ASP A 1 168 ? 12.717 -1.858 6.738 1.00 63.84 168 ASP A C 1
ATOM 1295 O O . ASP A 1 168 ? 12.393 -0.764 7.202 1.00 63.84 168 ASP A O 1
ATOM 1299 N N . GLU A 1 169 ? 13.836 -2.018 6.028 1.00 61.84 169 GLU A N 1
ATOM 1300 C CA . GLU A 1 169 ? 14.772 -0.919 5.744 1.00 61.84 169 GLU A CA 1
ATOM 1301 C C . GLU A 1 169 ? 14.102 0.254 5.020 1.00 61.84 169 GLU A C 1
ATOM 1303 O O . GLU A 1 169 ? 14.570 1.388 5.114 1.00 61.84 169 GLU A O 1
ATOM 1308 N N . SER A 1 170 ? 12.972 0.013 4.348 1.00 58.47 170 SER A N 1
ATOM 1309 C CA . SER A 1 170 ? 12.153 1.069 3.761 1.00 58.47 170 SER A CA 1
ATOM 1310 C C . SER A 1 170 ? 11.704 2.123 4.782 1.00 58.47 170 SER A C 1
ATOM 1312 O O . SER A 1 170 ? 11.448 3.255 4.378 1.00 58.47 170 SER A O 1
ATOM 1314 N N . TYR A 1 171 ? 11.660 1.828 6.084 1.00 66.81 171 TYR A N 1
ATOM 1315 C CA . TYR A 1 171 ? 11.354 2.818 7.121 1.00 66.81 171 TYR A CA 1
ATOM 1316 C C . TYR A 1 171 ? 12.579 3.547 7.688 1.00 66.81 171 TYR A C 1
ATOM 1318 O O . TYR A 1 171 ? 12.394 4.434 8.515 1.00 66.81 171 TYR A O 1
ATOM 1326 N N . ASN A 1 172 ? 13.812 3.216 7.289 1.00 65.12 172 ASN A N 1
ATOM 1327 C CA . ASN A 1 172 ? 15.016 3.774 7.923 1.00 65.12 172 ASN A CA 1
ATOM 1328 C C . ASN A 1 172 ? 15.066 5.305 7.863 1.00 65.12 172 ASN A C 1
ATOM 1330 O O . ASN A 1 172 ? 15.315 5.937 8.887 1.00 65.12 172 ASN A O 1
ATOM 1334 N N . ASP A 1 173 ? 14.758 5.898 6.708 1.00 59.22 173 ASP A N 1
ATOM 1335 C CA . ASP A 1 173 ? 14.741 7.359 6.551 1.00 59.22 173 ASP A CA 1
ATOM 1336 C C . ASP A 1 173 ? 13.697 7.990 7.475 1.00 59.22 173 ASP A C 1
ATOM 1338 O O . ASP A 1 173 ? 13.993 8.901 8.246 1.00 59.22 173 ASP A O 1
ATOM 1342 N N . PHE A 1 174 ? 12.495 7.415 7.481 1.00 65.75 174 PHE A N 1
ATOM 1343 C CA . PHE A 1 174 ? 11.395 7.838 8.336 1.00 65.75 174 PHE A CA 1
ATOM 1344 C C . PHE A 1 174 ? 11.788 7.779 9.827 1.00 65.75 174 PHE A C 1
ATOM 1346 O O . PHE A 1 174 ? 11.543 8.713 10.590 1.00 65.75 174 PHE A O 1
ATOM 1353 N N . LEU A 1 175 ? 12.429 6.688 10.252 1.00 66.88 175 LEU A N 1
ATOM 1354 C CA . LEU A 1 175 ? 12.813 6.474 11.648 1.00 66.88 175 LEU A CA 1
ATOM 1355 C C . LEU A 1 175 ? 14.010 7.326 12.065 1.00 66.88 175 LEU A C 1
ATOM 1357 O O . LEU A 1 175 ? 14.125 7.665 13.238 1.00 66.88 175 LEU A O 1
ATOM 1361 N N . SER A 1 176 ? 14.877 7.701 11.124 1.00 64.69 176 SER A N 1
ATOM 1362 C CA . SER A 1 176 ? 16.013 8.584 11.397 1.00 64.69 176 SER A CA 1
ATOM 1363 C C . SER A 1 176 ? 15.584 10.008 11.773 1.00 64.69 176 SER A C 1
ATOM 1365 O O . SER A 1 176 ? 16.277 10.663 12.547 1.00 64.69 176 SER A O 1
ATOM 1367 N N . SER A 1 177 ? 14.418 10.459 11.290 1.00 62.12 177 SER A N 1
ATOM 1368 C CA . SER A 1 177 ? 13.818 11.756 11.640 1.00 62.12 177 SER A CA 1
ATOM 1369 C C . SER A 1 177 ? 12.923 11.731 12.886 1.00 62.12 177 SER A C 1
ATOM 1371 O O . SER A 1 177 ? 12.482 12.783 13.347 1.00 62.12 177 SER A O 1
ATOM 1373 N N . ALA A 1 178 ? 12.626 10.551 13.438 1.00 66.50 178 ALA A N 1
ATOM 1374 C CA . ALA A 1 178 ? 11.682 10.420 14.542 1.00 66.50 178 ALA A CA 1
ATOM 1375 C C . ALA A 1 178 ? 12.288 10.908 15.872 1.00 66.50 178 ALA A C 1
ATOM 1377 O O . ALA A 1 178 ? 13.390 10.521 16.255 1.00 66.50 178 ALA A O 1
ATOM 1378 N N . ALA A 1 179 ? 11.534 11.719 16.617 1.00 64.31 179 ALA A N 1
ATOM 1379 C CA . ALA A 1 179 ? 11.921 12.215 17.941 1.00 64.31 179 ALA A CA 1
ATOM 1380 C C . ALA A 1 179 ? 11.558 11.238 19.081 1.00 64.31 179 ALA A C 1
ATOM 1382 O O . ALA A 1 179 ? 12.073 11.353 20.195 1.00 64.31 179 ALA A O 1
ATOM 1383 N N . GLY A 1 180 ? 10.658 10.286 18.818 1.00 66.81 180 GLY A N 1
ATOM 1384 C CA . GLY A 1 180 ? 10.163 9.291 19.767 1.00 66.81 180 GLY A CA 1
ATOM 1385 C C . GLY A 1 180 ? 9.262 8.253 19.091 1.00 66.81 180 GLY A C 1
ATOM 1386 O O . GLY A 1 180 ? 9.237 8.147 17.870 1.00 66.81 180 GLY A O 1
ATOM 1387 N N . GLY A 1 181 ? 8.509 7.467 19.864 1.00 70.50 181 GLY A N 1
ATOM 1388 C CA . GLY A 1 181 ? 7.563 6.500 19.299 1.00 70.50 181 GLY A CA 1
ATOM 1389 C C . GLY A 1 181 ? 6.965 5.534 20.318 1.00 70.50 181 GLY A C 1
ATOM 1390 O O . GLY A 1 181 ? 7.406 5.459 21.467 1.00 70.50 181 GLY A O 1
ATOM 1391 N N . TYR A 1 182 ? 5.961 4.777 19.880 1.00 70.94 182 TYR A N 1
ATOM 1392 C CA . TYR A 1 182 ? 5.308 3.722 20.659 1.00 70.94 182 TYR A CA 1
ATOM 1393 C C . TYR A 1 182 ? 5.564 2.360 20.015 1.00 70.94 182 TYR A C 1
ATOM 1395 O O . TYR A 1 182 ? 5.539 2.250 18.795 1.00 70.94 182 TYR A O 1
ATOM 1403 N N . ILE A 1 183 ? 5.758 1.316 20.824 1.00 70.31 183 ILE A N 1
ATOM 1404 C CA . ILE A 1 183 ? 5.674 -0.077 20.366 1.00 70.31 183 ILE A CA 1
ATOM 1405 C C . ILE A 1 183 ? 4.396 -0.672 20.944 1.00 70.31 183 ILE A C 1
ATOM 1407 O O . ILE A 1 183 ? 4.211 -0.648 22.161 1.00 70.31 183 ILE A O 1
ATOM 1411 N N . ILE A 1 184 ? 3.539 -1.217 20.084 1.00 69.31 184 ILE A N 1
ATOM 1412 C CA . ILE A 1 184 ? 2.305 -1.890 20.484 1.00 69.31 184 ILE A CA 1
ATOM 1413 C C . ILE A 1 184 ? 2.406 -3.365 20.092 1.00 69.31 184 ILE A C 1
ATOM 1415 O O . ILE A 1 184 ? 2.486 -3.702 18.911 1.00 69.31 184 ILE A O 1
ATOM 1419 N N . GLY A 1 185 ? 2.428 -4.228 21.107 1.00 61.44 185 GLY A N 1
ATOM 1420 C CA . GLY A 1 185 ? 2.537 -5.681 20.976 1.00 61.44 185 GLY A CA 1
ATOM 1421 C C . GLY A 1 185 ? 3.522 -6.286 21.976 1.00 61.44 185 GLY A C 1
ATOM 1422 O O . GLY A 1 185 ? 4.421 -5.613 22.480 1.00 61.44 185 GLY A O 1
ATOM 1423 N N . GLY A 1 186 ? 3.332 -7.565 22.305 1.00 55.38 186 GLY A N 1
ATOM 1424 C CA . GLY A 1 186 ? 4.245 -8.297 23.192 1.00 55.38 186 GLY A CA 1
ATOM 1425 C C . GLY A 1 186 ? 5.599 -8.597 22.534 1.00 55.38 186 GLY A C 1
ATOM 1426 O O . GLY A 1 186 ? 5.737 -8.535 21.316 1.00 55.38 186 GLY A O 1
ATOM 1427 N N . GLU A 1 187 ? 6.596 -9.022 23.316 1.00 56.84 187 GLU A N 1
ATOM 1428 C CA . GLU A 1 187 ? 7.968 -9.300 22.827 1.00 56.84 187 GLU A CA 1
ATOM 1429 C C . GLU A 1 187 ? 8.052 -10.388 21.738 1.00 56.84 187 GLU A C 1
ATOM 1431 O O . GLU A 1 187 ? 9.032 -10.472 21.005 1.00 56.84 187 GLU A O 1
ATOM 1436 N N . LYS A 1 188 ? 7.015 -11.229 21.616 1.00 48.25 188 LYS A N 1
ATOM 1437 C CA . LYS A 1 188 ? 6.877 -12.219 20.535 1.00 48.25 188 LYS A CA 1
ATOM 1438 C C . LYS A 1 188 ? 6.294 -11.640 19.241 1.00 48.25 188 LYS A C 1
ATOM 1440 O O . LYS A 1 188 ? 6.489 -12.233 18.188 1.00 48.25 188 LYS A O 1
ATOM 1445 N N . ALA A 1 189 ? 5.550 -10.539 19.333 1.00 44.44 189 ALA A N 1
ATOM 1446 C CA . ALA A 1 189 ? 4.908 -9.863 18.206 1.00 44.44 189 ALA A CA 1
ATOM 1447 C C . ALA A 1 189 ? 5.841 -8.826 17.568 1.00 44.44 189 ALA A C 1
ATOM 1449 O O . ALA A 1 189 ? 5.797 -8.609 16.358 1.00 44.44 189 ALA A O 1
ATOM 1450 N N . VAL A 1 190 ? 6.705 -8.218 18.385 1.00 52.19 190 VAL A N 1
ATOM 1451 C CA . VAL A 1 190 ? 7.683 -7.212 17.979 1.00 52.19 190 VAL A CA 1
ATOM 1452 C C . VAL A 1 190 ? 9.057 -7.647 18.487 1.00 52.19 190 VAL A C 1
ATOM 1454 O O . VAL A 1 190 ? 9.323 -7.617 19.687 1.00 52.19 190 VAL A O 1
ATOM 1457 N N . SE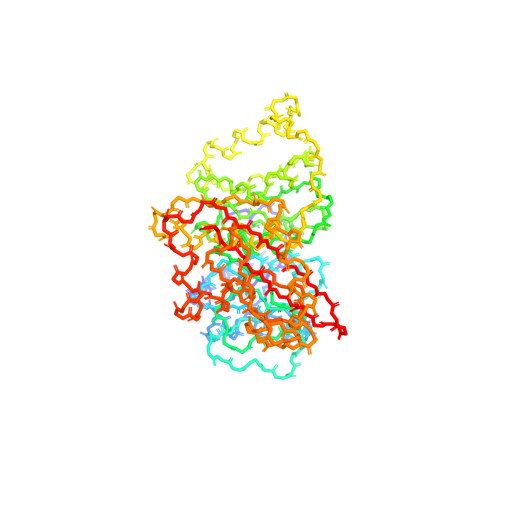R A 1 191 ? 9.909 -8.113 17.574 1.00 55.53 191 SER A N 1
ATOM 1458 C CA . SER A 1 191 ? 11.181 -8.760 17.912 1.00 55.53 191 SER A CA 1
ATOM 1459 C C . SER A 1 191 ? 12.199 -7.809 18.567 1.00 55.53 191 SER A C 1
ATOM 1461 O O . SER A 1 191 ? 12.105 -6.582 18.485 1.00 55.53 191 SER A O 1
ATOM 1463 N N . GLU A 1 192 ? 13.249 -8.380 19.162 1.00 52.84 192 GLU A N 1
ATOM 1464 C CA . GLU A 1 192 ? 14.332 -7.630 19.818 1.00 52.84 192 GLU A CA 1
ATOM 1465 C C . GLU A 1 192 ? 15.074 -6.662 18.867 1.00 52.84 192 GLU A C 1
ATOM 1467 O O . GLU A 1 192 ? 15.627 -5.647 19.301 1.00 52.84 192 GLU A O 1
ATOM 1472 N N . SER A 1 193 ? 15.032 -6.911 17.550 1.00 47.62 193 SER A N 1
ATOM 1473 C CA . SER A 1 193 ? 15.599 -6.006 16.540 1.00 47.62 193 SER A CA 1
ATOM 1474 C C . SER A 1 193 ? 14.813 -4.691 16.434 1.00 47.62 193 SER A C 1
ATOM 1476 O O . SER A 1 193 ? 15.411 -3.635 16.237 1.00 47.62 193 SER A O 1
ATOM 1478 N N . VAL A 1 194 ? 13.500 -4.713 16.679 1.00 53.50 194 VAL A N 1
ATOM 1479 C CA . VAL A 1 194 ? 12.646 -3.516 16.708 1.00 53.50 194 VAL A CA 1
ATOM 1480 C C . VAL A 1 194 ? 12.917 -2.669 17.957 1.00 53.50 194 VAL A C 1
ATOM 1482 O O . VAL A 1 194 ? 13.043 -1.447 17.864 1.00 53.50 194 VAL A O 1
ATOM 1485 N N . LYS A 1 195 ? 13.107 -3.308 19.121 1.00 55.91 195 LYS A N 1
ATOM 1486 C CA . LYS A 1 195 ? 13.545 -2.616 20.349 1.00 55.91 195 LYS A CA 1
ATOM 1487 C C . LYS A 1 195 ? 14.936 -1.997 20.191 1.00 55.91 195 LYS A C 1
ATOM 1489 O O . LYS A 1 195 ? 15.173 -0.885 20.657 1.00 55.91 195 LYS A O 1
ATOM 1494 N N . THR A 1 196 ? 15.840 -2.689 19.497 1.00 53.84 196 THR A N 1
ATOM 1495 C CA . THR A 1 196 ? 17.195 -2.195 19.206 1.00 53.84 196 THR A CA 1
ATOM 1496 C C . THR A 1 196 ? 17.162 -0.927 18.348 1.00 53.84 196 THR A C 1
ATOM 1498 O O . THR A 1 196 ? 17.889 0.021 18.633 1.00 53.84 196 THR A O 1
ATOM 1501 N N . ILE A 1 197 ? 16.286 -0.864 17.340 1.00 51.25 197 ILE A N 1
ATOM 1502 C CA . ILE A 1 197 ? 16.112 0.328 16.496 1.00 51.25 197 ILE A CA 1
ATOM 1503 C C . ILE A 1 197 ? 15.533 1.505 17.309 1.00 51.25 197 ILE A C 1
ATOM 1505 O O . ILE A 1 197 ? 16.007 2.630 17.181 1.00 51.25 197 ILE A O 1
ATOM 1509 N N . MET A 1 198 ? 14.599 1.255 18.229 1.00 54.09 198 MET A N 1
ATOM 1510 C CA . MET A 1 198 ? 14.054 2.281 19.138 1.00 54.09 198 MET A CA 1
ATOM 1511 C C . MET A 1 198 ? 15.071 2.792 20.170 1.00 54.09 198 MET A C 1
ATOM 1513 O O . MET A 1 198 ? 15.114 3.987 20.465 1.00 54.09 198 MET A O 1
ATOM 1517 N N . ASN A 1 199 ? 15.943 1.922 20.683 1.00 54.53 199 ASN A N 1
ATOM 1518 C CA . ASN A 1 199 ? 17.050 2.346 21.543 1.00 54.53 199 ASN A CA 1
ATOM 1519 C C . ASN A 1 199 ? 18.047 3.242 20.789 1.00 54.53 199 ASN A C 1
ATOM 1521 O O . ASN A 1 199 ? 18.566 4.190 21.374 1.00 54.53 199 ASN A O 1
ATOM 1525 N N . LYS A 1 200 ? 18.247 3.002 19.485 1.00 49.34 200 LYS A N 1
ATOM 1526 C CA . LYS A 1 200 ? 19.047 3.868 18.605 1.00 49.34 200 LYS A CA 1
ATOM 1527 C C . LYS A 1 200 ? 18.353 5.196 18.274 1.00 49.34 200 LYS A C 1
ATOM 1529 O O . LYS A 1 200 ? 19.029 6.213 18.222 1.00 49.34 200 LYS A O 1
ATOM 1534 N N . MET A 1 201 ? 17.022 5.239 18.153 1.00 49.44 201 MET A N 1
ATOM 1535 C CA . MET A 1 201 ? 16.272 6.504 18.008 1.00 49.44 201 MET A CA 1
ATOM 1536 C C . MET A 1 201 ? 16.391 7.421 19.241 1.00 49.44 201 MET A C 1
ATOM 1538 O O . MET A 1 201 ? 16.385 8.639 19.105 1.00 49.44 201 MET A O 1
ATOM 1542 N N . ARG A 1 202 ? 16.561 6.863 20.452 1.00 49.09 202 ARG A N 1
ATOM 1543 C CA . ARG A 1 202 ? 16.843 7.652 21.673 1.00 49.09 202 ARG A CA 1
ATOM 1544 C C . ARG A 1 202 ? 18.284 8.184 21.750 1.00 49.09 202 ARG A C 1
ATOM 1546 O O . ARG A 1 202 ? 18.544 9.019 22.611 1.00 49.09 202 ARG A O 1
ATOM 1553 N N . ASN A 1 203 ? 19.195 7.724 20.885 1.00 43.47 203 ASN A N 1
ATOM 1554 C CA . ASN A 1 203 ? 20.605 8.133 20.823 1.00 43.47 203 ASN A CA 1
ATOM 1555 C C . ASN A 1 203 ? 21.055 8.314 19.349 1.00 43.47 203 ASN A C 1
ATOM 1557 O O . ASN A 1 203 ? 21.663 7.409 18.770 1.00 43.47 203 ASN A O 1
ATOM 1561 N N . PRO A 1 204 ? 20.815 9.492 18.736 1.00 39.25 204 PRO A N 1
ATOM 1562 C CA . PRO A 1 204 ? 21.005 9.740 17.296 1.00 39.25 204 PRO A CA 1
ATOM 1563 C C . PRO A 1 204 ? 22.423 9.490 16.745 1.00 39.25 204 PRO A C 1
ATOM 1565 O O . PRO A 1 204 ? 22.610 9.384 15.536 1.00 39.25 204 PRO A O 1
ATOM 1568 N N . ASN A 1 205 ? 23.430 9.377 17.617 1.00 36.41 205 ASN A N 1
ATOM 1569 C CA . ASN A 1 205 ? 24.840 9.224 17.247 1.00 36.41 205 ASN A CA 1
ATOM 1570 C C . ASN A 1 205 ? 25.268 7.774 16.929 1.00 36.41 205 ASN A C 1
ATOM 1572 O O . ASN A 1 205 ? 26.397 7.569 16.494 1.00 36.41 205 ASN A O 1
ATOM 1576 N N . GLU A 1 206 ? 24.404 6.770 17.136 1.00 35.12 206 GLU A N 1
ATOM 1577 C CA . GLU A 1 206 ? 24.692 5.352 16.824 1.00 35.12 206 GLU A CA 1
ATOM 1578 C C . GLU A 1 206 ? 23.924 4.812 15.604 1.00 35.12 206 GLU A C 1
ATOM 1580 O O . GLU A 1 206 ? 24.060 3.641 15.229 1.00 35.12 206 GLU A O 1
ATOM 1585 N N . ILE A 1 207 ? 23.118 5.656 14.958 1.00 33.97 207 ILE A N 1
ATOM 1586 C CA . ILE A 1 207 ? 22.603 5.377 13.619 1.00 33.97 207 ILE A CA 1
ATOM 1587 C C . ILE A 1 207 ? 23.757 5.703 12.663 1.00 33.97 207 ILE A C 1
ATOM 1589 O O . ILE A 1 207 ? 24.253 6.835 12.714 1.00 33.97 207 ILE A O 1
ATOM 1593 N N . PRO A 1 208 ? 24.227 4.762 11.814 1.00 28.09 208 PRO A N 1
ATOM 1594 C CA . PRO A 1 208 ? 25.158 5.108 10.753 1.00 28.09 208 PRO A CA 1
ATOM 1595 C C . PRO A 1 208 ? 24.525 6.254 9.975 1.00 28.09 208 PRO A C 1
ATOM 1597 O O . PRO A 1 208 ? 23.489 6.073 9.338 1.00 28.09 208 PRO A O 1
ATOM 1600 N N . HIS A 1 209 ? 25.105 7.446 10.093 1.00 29.95 209 HIS A N 1
ATOM 1601 C CA . HIS A 1 209 ? 24.737 8.559 9.245 1.00 29.95 209 HIS A CA 1
ATOM 1602 C C . HIS A 1 209 ? 25.087 8.116 7.829 1.00 29.95 209 HIS A C 1
ATOM 1604 O O . HIS A 1 209 ? 26.253 8.160 7.431 1.00 29.95 209 HIS A O 1
ATOM 1610 N N . SER A 1 210 ? 24.083 7.646 7.089 1.00 28.97 210 SER A N 1
ATOM 1611 C CA . SER A 1 210 ? 24.116 7.727 5.640 1.00 28.97 210 SER A CA 1
ATOM 1612 C C . SER A 1 210 ? 24.371 9.196 5.335 1.00 28.97 210 SER A C 1
ATOM 1614 O O . SER A 1 210 ? 23.548 10.062 5.630 1.00 28.97 210 SER A O 1
ATOM 1616 N N . GLN A 1 211 ? 25.592 9.489 4.903 1.00 26.50 211 GLN A N 1
ATOM 1617 C CA . GLN A 1 211 ? 25.985 10.829 4.519 1.00 26.50 211 GLN A CA 1
ATOM 1618 C C . GLN A 1 211 ? 25.085 11.214 3.342 1.00 26.50 211 GLN A C 1
ATOM 1620 O O . GLN A 1 211 ? 25.142 10.577 2.292 1.00 26.50 211 GLN A O 1
ATOM 1625 N N . ASN A 1 212 ? 24.289 12.261 3.567 1.00 27.89 212 ASN A N 1
ATOM 1626 C CA . ASN A 1 212 ? 23.290 12.889 2.700 1.00 27.89 212 ASN A CA 1
ATOM 1627 C C . ASN A 1 212 ? 21.844 12.388 2.892 1.00 27.89 212 ASN A C 1
ATOM 1629 O O . ASN A 1 212 ? 21.583 11.195 2.740 1.00 27.89 212 ASN A O 1
ATOM 1633 N N . PRO A 1 213 ? 20.874 13.296 3.134 1.00 29.64 213 PRO A N 1
ATOM 1634 C CA . PRO A 1 213 ? 19.470 13.003 2.884 1.00 29.64 213 PRO A CA 1
ATOM 1635 C C . PRO A 1 213 ? 19.312 12.853 1.367 1.00 29.64 213 PRO A C 1
ATOM 1637 O O . PRO A 1 213 ? 19.217 13.840 0.637 1.00 29.64 213 PRO A O 1
ATOM 1640 N N . THR A 1 214 ? 19.389 11.625 0.858 1.00 33.38 214 THR A N 1
ATOM 1641 C CA . THR A 1 214 ? 19.163 11.364 -0.560 1.00 33.38 214 THR A CA 1
ATOM 1642 C C . THR A 1 214 ? 17.699 11.642 -0.867 1.00 33.38 214 THR A C 1
ATOM 1644 O O . THR A 1 214 ? 16.788 10.980 -0.377 1.00 33.38 214 THR A O 1
ATOM 1647 N N . THR A 1 215 ? 17.459 12.656 -1.690 1.00 33.06 215 THR A N 1
ATOM 1648 C CA . THR A 1 215 ? 16.194 12.820 -2.402 1.00 33.06 215 THR A CA 1
ATOM 1649 C C . THR A 1 215 ? 16.008 11.566 -3.257 1.00 33.06 215 THR A C 1
ATOM 1651 O O . THR A 1 215 ? 16.700 11.397 -4.255 1.00 33.06 215 THR A O 1
ATOM 1654 N N . HIS A 1 216 ? 15.138 10.640 -2.840 1.00 51.91 216 HIS A N 1
ATOM 1655 C CA . HIS A 1 216 ? 14.898 9.406 -3.595 1.00 51.91 216 HIS A CA 1
ATOM 1656 C C . HIS A 1 216 ? 14.162 9.731 -4.890 1.00 51.91 216 HIS A C 1
ATOM 1658 O O . HIS A 1 216 ? 12.990 10.111 -4.878 1.00 51.91 216 HIS A O 1
ATOM 1664 N N . THR A 1 217 ? 14.845 9.561 -6.013 1.00 76.00 217 THR A N 1
ATOM 1665 C CA . THR A 1 217 ? 14.286 9.805 -7.341 1.00 76.00 217 THR A CA 1
ATOM 1666 C C . THR A 1 217 ? 13.268 8.720 -7.713 1.00 76.00 217 THR A C 1
ATOM 1668 O O . THR A 1 217 ? 13.219 7.637 -7.118 1.00 76.00 217 THR A O 1
ATOM 1671 N N . LEU A 1 218 ? 12.436 8.973 -8.728 1.00 76.56 218 LEU A N 1
ATOM 1672 C CA . LEU A 1 218 ? 11.561 7.934 -9.288 1.00 76.56 218 LEU A CA 1
ATOM 1673 C C . LEU A 1 218 ? 12.380 6.735 -9.808 1.00 76.56 218 LEU A C 1
ATOM 1675 O O . LEU A 1 218 ? 11.948 5.592 -9.656 1.00 76.56 218 LEU A O 1
ATOM 1679 N N . SER A 1 219 ? 13.584 6.973 -10.335 1.00 80.88 219 SER A N 1
ATOM 1680 C CA . SER A 1 219 ? 14.510 5.925 -10.777 1.00 80.88 219 SER A CA 1
ATOM 1681 C C . SER A 1 219 ? 14.971 5.025 -9.625 1.00 80.88 219 SER A C 1
ATOM 1683 O O . SER A 1 219 ? 14.969 3.801 -9.774 1.00 80.88 219 SER A O 1
ATOM 1685 N N . ASP A 1 220 ? 15.247 5.586 -8.443 1.00 74.25 220 ASP A N 1
ATOM 1686 C CA . ASP A 1 220 ? 15.583 4.798 -7.246 1.00 74.25 220 ASP A CA 1
ATOM 1687 C C . ASP A 1 220 ? 14.424 3.887 -6.822 1.00 74.25 220 ASP A C 1
ATOM 1689 O O . ASP A 1 220 ? 14.620 2.735 -6.422 1.00 74.25 220 ASP A O 1
ATOM 1693 N N . GLN A 1 221 ? 13.187 4.375 -6.940 1.00 66.75 221 GLN A N 1
ATOM 1694 C CA . GLN A 1 221 ? 11.990 3.590 -6.637 1.00 66.75 221 GLN A CA 1
ATOM 1695 C C . GLN A 1 221 ? 11.802 2.427 -7.622 1.00 66.75 221 GLN A C 1
ATOM 1697 O O . GLN A 1 221 ? 11.489 1.310 -7.200 1.00 66.75 221 GLN A O 1
ATOM 1702 N N . VAL A 1 222 ? 12.037 2.653 -8.918 1.00 82.75 222 VAL A N 1
ATOM 1703 C CA . VAL A 1 222 ? 12.008 1.587 -9.932 1.00 82.75 222 VAL A CA 1
ATOM 1704 C C . VAL A 1 222 ? 13.107 0.556 -9.652 1.00 82.75 222 VAL A C 1
ATOM 1706 O O . VAL A 1 222 ? 12.809 -0.640 -9.654 1.00 82.75 222 VAL A O 1
ATOM 1709 N N . LEU A 1 223 ? 14.340 0.980 -9.335 1.00 84.88 223 LEU A N 1
ATOM 1710 C CA . LEU A 1 223 ? 15.443 0.070 -8.995 1.00 84.88 223 LEU A CA 1
ATOM 1711 C C . LEU A 1 223 ? 15.064 -0.840 -7.821 1.00 84.88 223 LEU A C 1
ATOM 1713 O O . LEU A 1 223 ? 15.223 -2.061 -7.894 1.00 84.88 223 LEU A O 1
ATOM 1717 N N . ARG A 1 224 ? 14.521 -0.258 -6.744 1.00 71.25 224 ARG A N 1
ATOM 1718 C CA . ARG A 1 224 ? 14.071 -1.011 -5.562 1.00 71.25 224 ARG A CA 1
ATOM 1719 C C . ARG A 1 224 ? 12.990 -2.035 -5.904 1.00 71.25 224 ARG A C 1
ATOM 1721 O O . ARG A 1 224 ? 13.053 -3.177 -5.437 1.00 71.25 224 ARG A O 1
ATOM 1728 N N . ASN A 1 225 ? 12.010 -1.648 -6.719 1.00 67.50 225 ASN A N 1
ATOM 1729 C CA . ASN A 1 225 ? 10.924 -2.530 -7.143 1.00 67.50 225 ASN A CA 1
ATOM 1730 C C . ASN A 1 225 ? 11.435 -3.667 -8.044 1.00 67.50 225 ASN A C 1
ATOM 1732 O O . ASN A 1 225 ? 11.021 -4.816 -7.881 1.00 67.50 225 ASN A O 1
ATOM 1736 N N . LEU A 1 226 ? 12.369 -3.380 -8.953 1.00 84.81 226 LEU A N 1
ATOM 1737 C CA . LEU A 1 226 ? 12.989 -4.370 -9.834 1.00 84.81 226 LEU A CA 1
ATOM 1738 C C . LEU A 1 226 ? 13.824 -5.379 -9.040 1.00 84.81 226 LEU A C 1
ATOM 1740 O O . LEU A 1 226 ? 13.623 -6.589 -9.176 1.00 84.81 226 LEU A O 1
ATOM 1744 N N . ASN A 1 227 ? 14.715 -4.904 -8.167 1.00 77.06 227 ASN A N 1
ATOM 1745 C CA . ASN A 1 227 ? 15.541 -5.767 -7.322 1.00 77.06 227 ASN A CA 1
ATOM 1746 C C . ASN A 1 227 ? 14.715 -6.656 -6.402 1.00 77.06 227 ASN A C 1
ATOM 1748 O O . ASN A 1 227 ? 15.117 -7.779 -6.108 1.00 77.06 227 ASN A O 1
ATOM 1752 N N . GLN A 1 228 ? 13.516 -6.225 -6.017 1.00 59.94 228 GLN A N 1
ATOM 1753 C CA . GLN A 1 228 ? 12.612 -7.098 -5.286 1.00 59.94 228 GLN A CA 1
ATOM 1754 C C . GLN A 1 228 ? 12.133 -8.296 -6.122 1.00 59.94 228 GLN A C 1
ATOM 1756 O O . GLN A 1 228 ? 12.048 -9.406 -5.599 1.00 59.94 228 GLN A O 1
ATOM 1761 N N . LYS A 1 229 ? 11.851 -8.114 -7.420 1.00 73.00 229 LYS A N 1
ATOM 1762 C CA . LYS A 1 229 ? 11.476 -9.228 -8.312 1.00 73.00 229 LYS A CA 1
ATOM 1763 C C . LYS A 1 229 ? 12.610 -10.244 -8.471 1.00 73.00 229 LYS A C 1
ATOM 1765 O O . LYS A 1 229 ? 12.325 -11.437 -8.608 1.00 73.00 229 LYS A O 1
ATOM 1770 N N . ARG A 1 230 ? 13.861 -9.766 -8.434 1.00 84.31 230 ARG A N 1
ATOM 1771 C CA . ARG A 1 230 ? 15.085 -10.583 -8.439 1.00 84.31 230 ARG A CA 1
ATOM 1772 C C . ARG A 1 230 ? 15.257 -11.340 -7.122 1.00 84.31 230 ARG A C 1
ATOM 1774 O O . ARG A 1 230 ? 15.389 -12.559 -7.145 1.00 84.31 230 ARG A O 1
ATOM 1781 N N . TYR A 1 231 ? 15.121 -10.651 -5.989 1.00 61.97 231 TYR A N 1
ATOM 1782 C CA . TYR A 1 231 ? 15.209 -11.253 -4.656 1.00 61.97 231 TYR A CA 1
ATOM 1783 C C . TYR A 1 231 ? 14.184 -12.377 -4.437 1.00 61.97 231 TYR A C 1
ATOM 1785 O O . TYR A 1 231 ? 14.532 -13.430 -3.924 1.00 61.97 231 TYR A O 1
ATOM 1793 N N . GLN A 1 232 ? 12.942 -12.213 -4.912 1.00 54.34 232 GLN A N 1
ATOM 1794 C CA . GLN A 1 232 ? 11.895 -13.253 -4.855 1.00 54.34 232 GLN A CA 1
ATOM 1795 C C . GLN A 1 232 ? 12.249 -14.566 -5.578 1.00 54.34 232 GLN A C 1
ATOM 1797 O O . GLN A 1 232 ? 11.485 -15.527 -5.505 1.00 54.34 232 GLN A O 1
ATOM 1802 N N . ARG A 1 233 ? 13.342 -14.588 -6.344 1.00 73.00 233 ARG A N 1
ATOM 1803 C CA . ARG A 1 233 ? 13.825 -15.737 -7.118 1.00 73.00 233 ARG A CA 1
ATOM 1804 C C . ARG A 1 233 ? 15.274 -16.082 -6.788 1.00 73.00 233 ARG A C 1
ATOM 1806 O O . ARG A 1 233 ? 15.922 -16.745 -7.590 1.00 73.00 233 ARG A O 1
ATOM 1813 N N . ASP A 1 234 ? 15.774 -15.590 -5.654 1.00 80.06 234 ASP A N 1
ATOM 1814 C CA . ASP A 1 234 ? 17.151 -15.789 -5.195 1.00 80.06 234 ASP A CA 1
ATOM 1815 C C . ASP A 1 234 ? 18.207 -15.289 -6.200 1.00 80.06 234 ASP A C 1
ATOM 1817 O O . ASP A 1 234 ? 19.300 -15.839 -6.329 1.00 80.06 234 ASP A O 1
ATOM 1821 N N . ILE A 1 235 ? 17.881 -14.219 -6.931 1.00 80.31 235 ILE A N 1
ATOM 1822 C CA . ILE A 1 235 ? 18.775 -13.581 -7.900 1.00 80.31 235 ILE A CA 1
ATOM 1823 C C . ILE A 1 235 ? 19.401 -12.344 -7.258 1.00 80.31 235 ILE A C 1
ATOM 1825 O O . ILE A 1 235 ? 18.696 -11.508 -6.686 1.00 80.31 235 ILE A O 1
ATOM 1829 N N . ALA A 1 236 ? 20.723 -12.206 -7.390 1.00 78.00 236 ALA A N 1
ATOM 1830 C CA . ALA A 1 236 ? 21.475 -11.074 -6.853 1.00 78.00 236 ALA A CA 1
ATOM 1831 C C . ALA A 1 236 ? 20.926 -9.724 -7.364 1.00 78.00 236 ALA A C 1
ATOM 1833 O O . ALA A 1 236 ? 20.548 -9.626 -8.540 1.00 78.00 236 ALA A O 1
ATOM 1834 N N . PRO A 1 237 ? 20.880 -8.679 -6.517 1.00 70.94 237 PRO A N 1
ATOM 1835 C CA . PRO A 1 237 ? 20.405 -7.361 -6.923 1.00 70.94 237 PRO A CA 1
ATOM 1836 C C . PRO A 1 237 ? 21.333 -6.732 -7.970 1.00 70.94 237 PRO A C 1
ATOM 1838 O O . PRO A 1 237 ? 22.530 -7.009 -8.006 1.00 70.94 237 PRO A O 1
ATOM 1841 N N . ILE A 1 238 ? 20.771 -5.861 -8.803 1.00 91.44 238 ILE A N 1
ATOM 1842 C CA . ILE A 1 238 ? 21.506 -4.998 -9.732 1.00 91.44 238 ILE A CA 1
ATOM 1843 C C . ILE A 1 238 ? 21.641 -3.594 -9.152 1.00 91.44 238 ILE A C 1
ATOM 1845 O O . ILE A 1 238 ? 20.855 -3.185 -8.297 1.00 91.44 238 ILE A O 1
ATOM 1849 N N . SER A 1 239 ? 22.632 -2.846 -9.619 1.00 88.69 239 SER A N 1
ATOM 1850 C CA . SER A 1 239 ? 22.863 -1.459 -9.195 1.00 88.69 239 SER A CA 1
ATOM 1851 C C . SER A 1 239 ? 22.590 -0.485 -10.333 1.00 88.69 239 SER A C 1
ATOM 1853 O O . SER A 1 239 ? 22.715 -0.860 -11.499 1.00 88.69 239 SER A O 1
ATOM 1855 N N . LEU A 1 240 ? 22.220 0.752 -9.992 1.00 90.31 240 LEU A N 1
ATOM 1856 C CA . LEU A 1 240 ? 22.177 1.824 -10.980 1.00 90.31 240 LEU A CA 1
ATOM 1857 C C . LEU A 1 240 ? 23.576 2.071 -11.554 1.00 90.31 240 LEU A C 1
ATOM 1859 O O . LEU A 1 240 ? 24.597 1.876 -10.882 1.00 90.31 240 LEU A O 1
ATOM 1863 N N . ASP A 1 241 ? 23.587 2.465 -12.816 1.00 95.69 241 ASP A N 1
ATOM 1864 C CA . ASP A 1 241 ? 24.759 2.920 -13.546 1.00 95.69 241 ASP A CA 1
ATOM 1865 C C . ASP A 1 241 ? 24.448 4.281 -14.165 1.00 95.69 241 ASP A C 1
ATOM 1867 O O . ASP A 1 241 ? 23.399 4.449 -14.793 1.00 95.69 241 ASP A O 1
ATOM 1871 N N . ASP A 1 242 ? 25.317 5.260 -13.931 1.00 92.31 242 ASP A N 1
ATOM 1872 C CA . ASP A 1 242 ? 25.038 6.658 -14.263 1.00 92.31 242 ASP A CA 1
ATOM 1873 C C . ASP A 1 242 ? 25.003 6.884 -15.779 1.00 92.31 242 ASP A C 1
ATOM 1875 O O . ASP A 1 242 ? 24.113 7.579 -16.274 1.00 92.31 242 ASP A O 1
ATOM 1879 N N . ASP A 1 243 ? 25.894 6.229 -16.529 1.00 94.88 243 ASP A N 1
ATOM 1880 C CA . ASP A 1 243 ? 25.961 6.344 -17.988 1.00 94.88 243 ASP A CA 1
ATOM 1881 C C . ASP A 1 243 ? 24.742 5.685 -18.639 1.00 94.88 243 ASP A C 1
ATOM 1883 O O . ASP A 1 243 ? 24.082 6.281 -19.499 1.00 94.88 243 ASP A O 1
ATOM 1887 N N . LEU A 1 244 ? 24.372 4.483 -18.178 1.00 97.44 244 LEU A N 1
ATOM 1888 C CA . LEU A 1 244 ? 23.129 3.849 -18.616 1.00 97.44 244 LEU A CA 1
ATOM 1889 C C . LEU A 1 244 ? 21.904 4.678 -18.226 1.00 97.44 244 LEU A C 1
ATOM 1891 O O . LEU A 1 244 ? 20.930 4.707 -18.972 1.00 97.44 244 LEU A O 1
ATOM 1895 N N . THR A 1 245 ? 21.913 5.334 -17.064 1.00 96.50 245 THR A N 1
ATOM 1896 C CA . THR A 1 245 ? 20.789 6.156 -16.591 1.00 96.50 245 THR A CA 1
ATOM 1897 C C . THR A 1 245 ? 20.630 7.413 -17.437 1.00 96.50 245 THR A C 1
ATOM 1899 O O . THR A 1 245 ? 19.514 7.738 -17.842 1.00 96.50 245 THR A O 1
ATOM 1902 N N . ALA A 1 246 ? 21.730 8.091 -17.771 1.00 95.00 246 ALA A N 1
ATOM 1903 C CA . ALA A 1 246 ? 21.717 9.219 -18.694 1.00 95.00 246 ALA A CA 1
ATOM 1904 C C . ALA A 1 246 ? 21.154 8.807 -20.065 1.00 95.00 246 ALA A C 1
ATOM 1906 O O . ALA A 1 246 ? 20.275 9.483 -20.606 1.00 95.00 246 ALA A O 1
ATOM 1907 N N . LEU A 1 247 ? 21.586 7.654 -20.583 1.00 97.12 247 LEU A N 1
ATOM 1908 C CA . LEU A 1 247 ? 21.069 7.095 -21.830 1.00 97.12 247 LEU A CA 1
ATOM 1909 C C . LEU A 1 247 ? 19.586 6.711 -21.731 1.00 97.12 247 LEU A C 1
ATOM 1911 O O . LEU A 1 247 ? 18.808 7.018 -22.632 1.00 97.12 247 LEU A O 1
ATOM 1915 N N . ALA A 1 248 ? 19.169 6.099 -20.624 1.00 98.06 248 ALA A N 1
ATOM 1916 C CA . ALA A 1 248 ? 17.782 5.721 -20.392 1.00 98.06 248 ALA A CA 1
ATOM 1917 C C . ALA A 1 248 ? 16.858 6.946 -20.291 1.00 98.06 248 ALA A C 1
ATOM 1919 O O . ALA A 1 248 ? 15.723 6.876 -20.753 1.00 98.06 248 ALA A O 1
ATOM 1920 N N . ASN A 1 249 ? 17.324 8.072 -19.738 1.00 97.00 249 ASN A N 1
ATOM 1921 C CA . ASN A 1 249 ? 16.565 9.329 -19.710 1.00 97.00 249 ASN A CA 1
ATOM 1922 C C . ASN A 1 249 ? 16.341 9.889 -21.120 1.00 97.00 249 ASN A C 1
ATOM 1924 O O . ASN A 1 249 ? 15.201 10.173 -21.483 1.00 97.00 249 ASN A O 1
ATOM 1928 N N . MET A 1 250 ? 17.391 9.952 -21.950 1.00 96.38 250 MET A N 1
ATOM 1929 C CA . MET A 1 250 ? 17.238 10.323 -23.366 1.00 96.38 250 MET A CA 1
ATOM 1930 C C . MET A 1 250 ? 16.266 9.377 -24.073 1.00 96.38 250 MET A C 1
ATOM 1932 O O . MET A 1 250 ? 15.392 9.795 -24.832 1.00 96.38 250 MET A O 1
ATOM 1936 N N . ARG A 1 251 ? 16.368 8.082 -23.771 1.00 97.81 251 ARG A N 1
ATOM 1937 C CA . ARG A 1 251 ? 15.487 7.078 -24.348 1.00 97.81 251 ARG A CA 1
ATOM 1938 C C . ARG A 1 251 ? 14.032 7.239 -23.899 1.00 97.81 251 ARG A C 1
ATOM 1940 O O . ARG A 1 251 ? 13.126 7.021 -24.699 1.00 97.81 251 ARG A O 1
ATOM 1947 N N . ALA A 1 252 ? 13.794 7.650 -22.655 1.00 98.19 252 ALA A N 1
ATOM 1948 C CA . ALA A 1 252 ? 12.461 7.936 -22.130 1.00 98.19 252 ALA A CA 1
ATOM 1949 C C . ALA A 1 252 ? 11.790 9.101 -22.883 1.00 98.19 252 ALA A C 1
ATOM 1951 O O . ALA A 1 252 ? 10.608 9.015 -23.222 1.00 98.19 252 ALA A O 1
ATOM 1952 N N . GLU A 1 253 ? 12.552 10.144 -23.222 1.00 98.06 253 GLU A N 1
ATOM 1953 C CA . GLU A 1 253 ? 12.096 11.244 -24.086 1.00 98.06 253 GLU A CA 1
ATOM 1954 C C . GLU A 1 253 ? 11.738 10.760 -25.496 1.00 98.06 253 GLU A C 1
ATOM 1956 O O . GLU A 1 253 ? 10.684 11.099 -26.044 1.00 98.06 253 GLU A O 1
ATOM 1961 N N . GLU A 1 254 ? 12.590 9.919 -26.081 1.00 98.19 254 GLU A N 1
ATOM 1962 C CA . GLU A 1 254 ? 12.374 9.352 -27.409 1.00 98.19 254 GLU A CA 1
ATOM 1963 C C . GLU A 1 254 ? 11.100 8.499 -27.479 1.00 98.19 254 GLU A C 1
ATOM 1965 O O . GLU A 1 254 ? 10.312 8.650 -28.419 1.00 98.19 254 GLU A O 1
ATOM 1970 N N . ILE A 1 255 ? 10.846 7.640 -26.482 1.00 98.19 255 ILE A N 1
ATOM 1971 C CA . ILE A 1 255 ? 9.626 6.819 -26.472 1.00 98.19 255 ILE A CA 1
ATOM 1972 C C . ILE A 1 255 ? 8.358 7.642 -26.213 1.00 98.19 255 ILE A C 1
ATOM 1974 O O . ILE A 1 255 ? 7.274 7.231 -26.625 1.00 98.19 255 ILE A O 1
ATOM 1978 N N . ALA A 1 256 ? 8.485 8.824 -25.602 1.00 97.44 256 ALA A N 1
ATOM 1979 C CA . ALA A 1 256 ? 7.393 9.789 -25.482 1.00 97.44 256 ALA A CA 1
ATOM 1980 C C . ALA A 1 256 ? 7.079 10.511 -26.804 1.00 97.44 256 ALA A C 1
ATOM 1982 O O . ALA A 1 256 ? 6.014 11.121 -26.962 1.00 97.44 256 ALA A O 1
ATOM 1983 N N . ALA A 1 257 ? 7.997 10.483 -27.772 1.00 96.50 257 ALA A N 1
ATOM 1984 C CA . ALA A 1 257 ? 7.733 10.892 -29.149 1.00 96.50 257 ALA A CA 1
ATOM 1985 C C . ALA A 1 257 ? 7.210 9.723 -30.001 1.00 96.50 257 ALA A C 1
ATOM 1987 O O . ALA A 1 257 ? 6.284 9.909 -30.790 1.00 96.50 257 ALA A O 1
ATOM 1988 N N . LYS A 1 258 ? 7.781 8.525 -29.828 1.00 96.88 258 LYS A N 1
ATOM 1989 C CA . LYS A 1 258 ? 7.415 7.296 -30.544 1.00 96.88 258 LYS A CA 1
ATOM 1990 C C . LYS A 1 258 ? 7.544 6.095 -29.608 1.00 96.88 258 LYS A C 1
ATOM 1992 O O . LYS A 1 258 ? 8.645 5.592 -29.408 1.00 96.88 258 LYS A O 1
ATOM 1997 N N . PHE A 1 259 ? 6.426 5.591 -29.089 1.00 97.12 259 PHE A N 1
ATOM 1998 C CA . PHE A 1 259 ? 6.421 4.462 -28.152 1.00 97.12 259 PHE A CA 1
ATOM 1999 C C . PHE A 1 259 ? 6.736 3.123 -28.851 1.00 97.12 259 PHE A C 1
ATOM 2001 O O . PHE A 1 259 ? 5.846 2.342 -29.183 1.00 97.12 259 PHE A O 1
ATOM 2008 N N . ALA A 1 260 ? 8.019 2.889 -29.128 1.00 96.75 260 ALA A N 1
ATOM 2009 C CA . ALA A 1 260 ? 8.566 1.719 -29.811 1.00 96.75 260 ALA A CA 1
ATOM 2010 C C . ALA A 1 260 ? 10.018 1.481 -29.370 1.00 96.75 260 ALA A C 1
ATOM 2012 O O . ALA A 1 260 ? 10.658 2.409 -28.894 1.00 96.75 260 ALA A O 1
ATOM 2013 N N . HIS A 1 261 ? 10.556 0.276 -29.593 1.00 95.25 261 HIS A N 1
ATOM 2014 C CA . HIS A 1 261 ? 11.977 -0.056 -29.363 1.00 95.25 261 HIS A CA 1
ATOM 2015 C C . HIS A 1 261 ? 12.943 0.602 -30.367 1.00 95.25 261 HIS A C 1
ATOM 2017 O O . HIS A 1 261 ? 14.147 0.661 -30.146 1.00 95.25 261 HIS A O 1
ATOM 2023 N N . GLU A 1 262 ? 12.412 1.133 -31.465 1.00 96.56 262 GLU A N 1
ATOM 2024 C CA . GLU A 1 262 ? 13.152 1.972 -32.402 1.00 96.56 262 GLU A CA 1
ATOM 2025 C C . GLU A 1 262 ? 13.149 3.423 -31.925 1.00 96.56 262 GLU A C 1
ATOM 2027 O O . GLU A 1 262 ? 12.143 3.938 -31.421 1.00 96.56 262 GLU A O 1
ATOM 2032 N N . ARG A 1 263 ? 14.252 4.117 -32.168 1.00 96.88 263 ARG A N 1
ATOM 2033 C CA . ARG A 1 263 ? 14.356 5.561 -32.016 1.00 96.88 263 ARG A CA 1
ATOM 2034 C C . ARG A 1 263 ? 13.468 6.290 -33.037 1.00 96.88 263 ARG A C 1
ATOM 2036 O O . ARG A 1 263 ? 13.052 5.700 -34.045 1.00 96.88 263 ARG A O 1
ATOM 2043 N N . PRO A 1 264 ? 13.151 7.578 -32.809 1.00 97.31 264 PRO A N 1
ATOM 2044 C CA . PRO A 1 264 ? 12.372 8.382 -33.751 1.00 97.31 264 PRO A CA 1
ATOM 2045 C C . PRO A 1 264 ? 12.994 8.478 -35.150 1.00 97.31 264 PRO A C 1
ATOM 2047 O O . PRO A 1 264 ? 12.260 8.576 -36.130 1.00 97.31 264 PRO A O 1
ATOM 2050 N N . ASP A 1 265 ? 14.322 8.398 -35.254 1.00 95.69 265 ASP A N 1
ATOM 2051 C CA . ASP A 1 265 ? 15.056 8.375 -36.526 1.00 95.69 265 ASP A CA 1
ATOM 2052 C C . ASP A 1 265 ? 15.076 6.992 -37.216 1.00 95.69 265 ASP A C 1
ATOM 2054 O O . ASP A 1 265 ? 15.584 6.861 -38.329 1.00 95.69 265 ASP A O 1
ATOM 2058 N N . GLY A 1 266 ? 14.492 5.967 -36.584 1.00 95.50 266 GLY A N 1
ATOM 2059 C CA . GLY A 1 266 ? 14.408 4.597 -37.091 1.00 95.50 266 GLY A CA 1
ATOM 2060 C C . GLY A 1 266 ? 15.569 3.685 -36.691 1.00 95.50 266 GLY A C 1
ATOM 2061 O O . GLY A 1 266 ? 15.547 2.507 -37.044 1.00 95.50 266 GLY A O 1
ATOM 2062 N N . THR A 1 267 ? 16.566 4.182 -35.957 1.00 95.25 267 THR A N 1
ATOM 2063 C CA . THR A 1 267 ? 17.676 3.358 -35.457 1.00 95.25 267 THR A CA 1
ATOM 2064 C C . THR A 1 267 ? 17.287 2.572 -34.198 1.00 95.25 267 THR A C 1
ATOM 2066 O O . THR A 1 267 ? 16.268 2.846 -33.565 1.00 95.25 267 THR A O 1
ATOM 2069 N N . LEU A 1 268 ? 18.072 1.556 -33.834 1.00 93.88 268 LEU A N 1
ATOM 2070 C CA . LEU A 1 268 ? 17.936 0.839 -32.559 1.00 93.88 268 LEU A CA 1
ATOM 2071 C C . LEU A 1 268 ? 18.963 1.364 -31.553 1.00 93.88 268 LEU A C 1
ATOM 2073 O O . LEU A 1 268 ? 19.959 1.976 -31.933 1.00 93.88 268 LEU A O 1
ATOM 2077 N N . ILE A 1 269 ? 18.742 1.090 -30.269 1.00 91.44 269 ILE A N 1
ATOM 2078 C CA . ILE A 1 269 ? 19.778 1.264 -29.250 1.00 91.44 269 ILE A CA 1
ATOM 2079 C C . ILE A 1 269 ? 20.860 0.188 -29.444 1.00 91.44 269 ILE A C 1
ATOM 2081 O O . ILE A 1 269 ? 20.556 -1.005 -29.491 1.00 91.44 269 ILE A O 1
ATOM 2085 N N . THR A 1 270 ? 22.109 0.608 -29.644 1.00 91.12 270 THR A N 1
ATOM 2086 C CA . THR A 1 270 ? 23.242 -0.289 -29.965 1.00 91.12 270 THR A CA 1
ATOM 2087 C C . THR A 1 270 ? 24.528 0.109 -29.245 1.00 91.12 270 THR A C 1
ATOM 2089 O O . THR A 1 270 ? 25.614 -0.329 -29.621 1.00 91.12 270 THR A O 1
ATOM 2092 N N . GLU A 1 271 ? 24.424 0.990 -28.256 1.00 94.50 271 GLU A N 1
ATOM 2093 C CA . GLU A 1 271 ? 25.517 1.387 -27.387 1.00 94.50 271 GLU A CA 1
ATOM 2094 C C . GLU A 1 271 ? 26.137 0.157 -26.711 1.00 94.50 271 GLU A C 1
ATOM 2096 O O . GLU A 1 271 ? 25.431 -0.739 -26.254 1.00 94.50 271 GLU A O 1
ATOM 2101 N N . GLU A 1 272 ? 27.472 0.106 -26.664 1.00 88.88 272 GLU A N 1
ATOM 2102 C CA . GLU A 1 272 ? 28.242 -1.089 -26.277 1.00 88.88 272 GLU A CA 1
ATOM 2103 C C . GLU A 1 272 ? 27.904 -1.607 -24.870 1.00 88.88 272 GLU A C 1
ATOM 2105 O O . GLU A 1 272 ? 27.976 -2.806 -24.612 1.00 88.88 272 GLU A O 1
ATOM 2110 N N . ASN A 1 273 ? 27.497 -0.716 -23.965 1.00 89.56 273 ASN A N 1
ATOM 2111 C CA . ASN A 1 273 ? 27.113 -1.041 -22.594 1.00 89.56 273 ASN A CA 1
ATOM 2112 C C . ASN A 1 273 ? 25.634 -1.445 -22.435 1.00 89.56 273 ASN A C 1
ATOM 2114 O O . ASN A 1 273 ? 25.216 -1.729 -21.313 1.00 89.56 273 ASN A O 1
ATOM 2118 N N . VAL A 1 274 ? 24.845 -1.489 -23.517 1.00 95.12 274 VAL A N 1
ATOM 2119 C CA . VAL A 1 274 ? 23.421 -1.851 -23.494 1.00 95.12 274 VAL A CA 1
ATOM 2120 C C . VAL A 1 274 ? 23.197 -3.216 -24.143 1.00 95.12 274 VAL A C 1
ATOM 2122 O O . VAL A 1 274 ? 23.226 -3.372 -25.361 1.00 95.12 274 VAL A O 1
ATOM 2125 N N . SER A 1 275 ? 22.862 -4.208 -23.323 1.00 94.69 275 SER A N 1
ATOM 2126 C CA . SER A 1 275 ? 22.492 -5.551 -23.778 1.00 94.69 275 SER A CA 1
ATOM 2127 C C . SER A 1 275 ? 20.991 -5.724 -23.997 1.00 94.69 275 SER A C 1
ATOM 2129 O O . SER A 1 275 ? 20.574 -6.504 -24.864 1.00 94.69 275 SER A O 1
ATOM 2131 N N . LYS A 1 276 ? 20.159 -5.073 -23.171 1.00 96.88 276 LYS A N 1
ATOM 2132 C CA . LYS A 1 276 ? 18.695 -5.225 -23.183 1.00 96.88 276 LYS A CA 1
ATOM 2133 C C . LYS A 1 276 ? 17.978 -3.932 -22.820 1.00 96.88 276 LYS A C 1
ATOM 2135 O O . LYS A 1 276 ? 18.469 -3.149 -22.017 1.00 96.88 276 LYS A O 1
ATOM 2140 N N . GLU A 1 277 ? 16.772 -3.776 -23.357 1.00 97.88 277 GLU A N 1
ATOM 2141 C CA . GLU A 1 277 ? 15.880 -2.647 -23.102 1.00 97.88 277 GLU A CA 1
ATOM 2142 C C . GLU A 1 277 ? 14.503 -3.152 -22.659 1.00 97.88 277 GLU A C 1
ATOM 2144 O O . GLU A 1 277 ? 13.945 -4.075 -23.257 1.00 97.88 277 GLU A O 1
ATOM 2149 N N . ASN A 1 278 ? 13.940 -2.490 -21.650 1.00 98.62 278 ASN A N 1
ATOM 2150 C CA . ASN A 1 278 ? 12.524 -2.550 -21.316 1.00 98.62 278 ASN A CA 1
ATOM 2151 C C . ASN A 1 278 ? 11.922 -1.141 -21.408 1.00 98.62 278 ASN A C 1
ATOM 2153 O O . ASN A 1 278 ? 12.510 -0.195 -20.887 1.00 98.62 278 ASN A O 1
ATOM 2157 N N . ILE A 1 279 ? 10.723 -1.012 -21.988 1.00 98.44 279 ILE A N 1
ATOM 2158 C CA . ILE A 1 279 ? 9.984 0.261 -22.085 1.00 98.44 279 ILE A CA 1
ATOM 2159 C C . ILE A 1 279 ? 8.543 0.092 -21.600 1.00 98.44 279 ILE A C 1
ATOM 2161 O O . ILE A 1 279 ? 7.956 -0.978 -21.747 1.00 98.44 279 ILE A O 1
ATOM 2165 N N . THR A 1 280 ? 7.976 1.101 -20.945 1.00 97.06 280 THR A N 1
ATOM 2166 C CA . THR A 1 280 ? 6.552 1.131 -20.565 1.00 97.06 280 THR A CA 1
ATOM 2167 C C . THR A 1 280 ? 6.076 2.572 -20.372 1.00 97.06 280 THR A C 1
ATOM 2169 O O . THR A 1 280 ? 6.884 3.494 -20.321 1.00 97.06 280 THR A O 1
ATOM 2172 N N . MET A 1 281 ? 4.765 2.772 -20.240 1.00 93.06 281 MET A N 1
ATOM 2173 C CA . MET A 1 281 ? 4.168 4.042 -19.822 1.00 93.06 281 MET A CA 1
ATOM 2174 C C . MET A 1 281 ? 3.198 3.857 -18.649 1.00 93.06 281 MET A C 1
ATOM 2176 O O . MET A 1 281 ? 2.690 2.750 -18.434 1.00 93.06 281 MET A O 1
ATOM 2180 N N . SER A 1 282 ? 2.914 4.940 -17.931 1.00 75.69 282 SER A N 1
ATOM 2181 C CA . SER A 1 282 ? 1.847 5.053 -16.928 1.00 75.69 282 SER A CA 1
ATOM 2182 C C . SER A 1 282 ? 1.227 6.454 -16.950 1.00 75.69 282 SER A C 1
ATOM 2184 O O . SER A 1 282 ? 1.857 7.415 -17.376 1.00 75.69 282 SER A O 1
ATOM 2186 N N . TYR A 1 283 ? -0.005 6.586 -16.455 1.00 68.56 283 TYR A N 1
ATOM 2187 C CA . TYR A 1 283 ? -0.724 7.873 -16.404 1.00 68.56 283 TYR A CA 1
ATOM 2188 C C . TYR A 1 283 ? -0.401 8.723 -15.162 1.00 68.56 283 TYR A C 1
ATOM 2190 O O . TYR A 1 283 ? -0.931 9.813 -14.993 1.00 68.56 283 TYR A O 1
ATOM 2198 N N . TYR A 1 284 ? 0.437 8.197 -14.269 1.00 61.25 284 TYR A N 1
ATOM 2199 C CA . TYR A 1 284 ? 0.871 8.816 -13.015 1.00 61.25 284 TYR A CA 1
ATOM 2200 C C . TYR A 1 284 ? 2.333 8.428 -12.751 1.00 61.25 284 TYR A C 1
ATOM 2202 O O . TYR A 1 284 ? 2.779 7.415 -13.312 1.00 61.25 284 TYR A O 1
ATOM 2210 N N . PRO A 1 285 ? 3.079 9.155 -11.895 1.00 69.31 285 PRO A N 1
ATOM 2211 C CA . PRO A 1 285 ? 4.451 8.799 -11.536 1.00 69.31 285 PRO A CA 1
ATOM 2212 C C . PRO A 1 285 ? 4.453 7.545 -10.650 1.00 69.31 285 PRO A C 1
ATOM 2214 O O . PRO A 1 285 ? 4.584 7.625 -9.433 1.00 69.31 285 PRO A O 1
ATOM 2217 N N . ASN A 1 286 ? 4.270 6.371 -11.260 1.00 68.38 286 ASN A N 1
ATOM 2218 C CA . ASN A 1 286 ? 4.078 5.099 -10.572 1.00 68.38 286 ASN A CA 1
ATOM 2219 C C . ASN A 1 286 ? 5.190 4.084 -10.911 1.00 68.38 286 ASN A C 1
ATOM 2221 O O . ASN A 1 286 ? 5.008 3.202 -11.758 1.00 68.38 286 ASN A O 1
ATOM 2225 N N . PRO A 1 287 ? 6.337 4.155 -10.208 1.00 73.94 287 PRO A N 1
ATOM 2226 C CA . PRO A 1 287 ? 7.438 3.203 -10.340 1.00 73.94 287 PRO A CA 1
ATOM 2227 C C . PRO A 1 287 ? 7.041 1.734 -10.147 1.00 73.94 287 PRO A C 1
ATOM 2229 O O . PRO A 1 287 ? 7.666 0.838 -10.715 1.00 73.94 287 PRO A O 1
ATOM 2232 N N . TYR A 1 288 ? 6.029 1.454 -9.319 1.00 64.06 288 TYR A N 1
ATOM 2233 C CA . TYR A 1 288 ? 5.559 0.088 -9.078 1.00 64.06 288 TYR A CA 1
ATOM 2234 C C . TYR A 1 288 ? 4.794 -0.464 -10.282 1.00 64.06 288 TYR A C 1
ATOM 2236 O O . TYR A 1 288 ? 5.009 -1.614 -10.681 1.00 64.06 288 TYR A O 1
ATOM 2244 N N . GLU A 1 289 ? 3.934 0.357 -10.888 1.00 71.19 289 GLU A N 1
ATOM 2245 C CA . GLU A 1 289 ? 3.227 0.002 -12.115 1.00 71.19 289 GLU A CA 1
ATOM 2246 C C . GLU A 1 289 ? 4.211 -0.252 -13.258 1.00 71.19 289 GLU A C 1
ATOM 2248 O O . GLU A 1 289 ? 4.085 -1.273 -13.931 1.00 71.19 289 GLU A O 1
ATOM 2253 N N . ALA A 1 290 ? 5.230 0.599 -13.427 1.00 82.19 290 ALA A N 1
ATOM 2254 C CA . ALA A 1 290 ? 6.246 0.422 -14.464 1.00 82.19 290 ALA A CA 1
ATOM 2255 C C . ALA A 1 290 ? 6.939 -0.951 -14.363 1.00 82.19 290 ALA A C 1
ATOM 2257 O O . ALA A 1 290 ? 6.927 -1.744 -15.308 1.00 82.19 290 ALA A O 1
ATOM 2258 N N . VAL A 1 291 ? 7.446 -1.289 -13.172 1.00 78.38 291 VAL A N 1
ATOM 2259 C CA . VAL A 1 291 ? 8.083 -2.589 -12.916 1.00 78.38 291 VAL A CA 1
ATOM 2260 C C . VAL A 1 291 ? 7.100 -3.746 -13.070 1.00 78.38 291 VAL A C 1
ATOM 2262 O O . VAL A 1 291 ? 7.472 -4.795 -13.587 1.00 78.38 291 VAL A O 1
ATOM 2265 N N . THR A 1 292 ? 5.848 -3.592 -12.640 1.00 72.25 292 THR A N 1
ATOM 2266 C CA . THR A 1 292 ? 4.839 -4.657 -12.748 1.00 72.25 292 THR A CA 1
ATOM 2267 C C . THR A 1 292 ? 4.421 -4.903 -14.195 1.00 72.25 292 THR A C 1
ATOM 2269 O O . THR A 1 292 ? 4.257 -6.062 -14.576 1.00 72.25 292 THR A O 1
ATOM 2272 N N . ARG A 1 293 ? 4.323 -3.855 -15.022 1.00 77.62 293 ARG A N 1
ATOM 2273 C CA . ARG A 1 293 ? 4.077 -3.967 -16.466 1.00 77.62 293 ARG A CA 1
ATOM 2274 C C . ARG A 1 293 ? 5.219 -4.705 -17.165 1.00 77.62 293 ARG A C 1
ATOM 2276 O O . ARG A 1 293 ? 4.955 -5.700 -17.838 1.00 77.62 293 ARG A O 1
ATOM 2283 N N . TRP A 1 294 ? 6.476 -4.322 -16.916 1.00 96.38 294 TRP A N 1
ATOM 2284 C CA . TRP A 1 294 ? 7.639 -5.077 -17.410 1.00 96.38 294 TRP A CA 1
ATOM 2285 C C . TRP A 1 294 ? 7.654 -6.516 -16.911 1.00 96.38 294 TRP A C 1
ATOM 2287 O O . TRP A 1 294 ? 7.969 -7.437 -17.653 1.00 96.38 294 TRP A O 1
ATOM 2297 N N . PHE A 1 295 ? 7.285 -6.737 -15.653 1.00 86.56 295 PHE A N 1
ATOM 2298 C CA . PHE A 1 295 ? 7.250 -8.079 -15.099 1.00 86.56 295 PHE A CA 1
ATOM 2299 C C . PHE A 1 295 ? 6.117 -8.933 -15.686 1.00 86.56 295 PHE A C 1
ATOM 2301 O O . PHE A 1 295 ? 6.227 -10.157 -15.708 1.00 86.56 295 PHE A O 1
ATOM 2308 N N . GLY A 1 296 ? 5.023 -8.323 -16.144 1.00 71.00 296 GLY A N 1
ATOM 2309 C CA . GLY A 1 296 ? 3.933 -9.006 -16.840 1.00 71.00 296 GLY A CA 1
ATOM 2310 C C . GLY A 1 296 ? 4.347 -9.492 -18.230 1.00 71.00 296 GLY A C 1
ATOM 2311 O O . GLY A 1 296 ? 4.050 -10.635 -18.589 1.00 71.00 296 GLY A O 1
ATOM 2312 N N . ASP A 1 297 ? 5.100 -8.669 -18.960 1.00 91.75 297 ASP A N 1
ATOM 2313 C CA . ASP A 1 297 ? 5.629 -8.986 -20.287 1.00 91.75 297 ASP A CA 1
ATOM 2314 C C . ASP A 1 297 ? 6.754 -10.050 -20.232 1.00 91.75 297 ASP A C 1
ATOM 2316 O O . ASP A 1 297 ? 7.735 -9.877 -19.506 1.00 91.75 297 ASP A O 1
ATOM 2320 N N . PRO A 1 298 ? 6.659 -11.178 -20.968 1.00 94.38 298 PRO A N 1
ATOM 2321 C CA . PRO A 1 298 ? 7.651 -12.251 -20.889 1.00 94.38 298 PRO A CA 1
ATOM 2322 C C . PRO A 1 298 ? 9.085 -11.844 -21.250 1.00 94.38 298 PRO A C 1
ATOM 2324 O O . PRO A 1 298 ? 10.015 -12.308 -20.587 1.00 94.38 298 PRO A O 1
ATOM 2327 N N . ALA A 1 299 ? 9.270 -11.002 -22.273 1.00 95.88 299 ALA A N 1
ATOM 2328 C CA . ALA A 1 299 ? 10.596 -10.578 -22.721 1.00 95.88 299 ALA A CA 1
ATOM 2329 C C . ALA A 1 299 ? 11.231 -9.617 -21.708 1.00 95.88 299 ALA A C 1
ATOM 2331 O O . ALA A 1 299 ? 12.349 -9.842 -21.241 1.00 95.88 299 ALA A O 1
ATOM 2332 N N . SER A 1 300 ? 10.467 -8.616 -21.280 1.00 97.62 300 SER A N 1
ATOM 2333 C CA . SER A 1 300 ? 10.896 -7.636 -20.287 1.00 97.62 300 SER A CA 1
ATOM 2334 C C . SER A 1 300 ? 11.205 -8.291 -18.938 1.00 97.62 300 SER A C 1
ATOM 2336 O O . SER A 1 300 ? 12.227 -7.994 -18.309 1.00 97.62 300 SER A O 1
ATOM 2338 N N . ARG A 1 301 ? 10.377 -9.256 -18.513 1.00 97.56 301 ARG A N 1
ATOM 2339 C CA . ARG A 1 301 ? 10.612 -10.062 -17.310 1.00 97.56 301 ARG A CA 1
ATOM 2340 C C . ARG A 1 301 ? 11.907 -10.865 -17.401 1.00 97.56 301 ARG A C 1
ATOM 2342 O O . ARG A 1 301 ? 12.621 -10.953 -16.403 1.00 97.56 301 ARG A O 1
ATOM 2349 N N . ALA A 1 302 ? 12.210 -11.456 -18.558 1.00 97.75 302 ALA A N 1
ATOM 2350 C CA . ALA A 1 302 ? 13.442 -12.220 -18.747 1.00 97.75 302 ALA A CA 1
ATOM 2351 C C . ALA A 1 302 ? 14.686 -11.336 -18.574 1.00 97.75 302 ALA A C 1
ATOM 2353 O O . ALA A 1 302 ? 15.632 -11.760 -17.915 1.00 97.75 302 ALA A O 1
ATOM 2354 N N . ASN A 1 303 ? 14.650 -10.094 -19.069 1.00 98.00 303 ASN A N 1
ATOM 2355 C CA . ASN A 1 303 ? 15.731 -9.123 -18.874 1.00 98.00 303 ASN A CA 1
ATOM 2356 C C . ASN A 1 303 ? 15.935 -8.813 -17.382 1.00 98.00 303 ASN A C 1
ATOM 2358 O O . ASN A 1 303 ? 17.037 -8.960 -16.857 1.00 98.00 303 ASN A O 1
ATOM 2362 N N . MET A 1 304 ? 14.852 -8.495 -16.662 1.00 96.75 304 MET A N 1
ATOM 2363 C CA . MET A 1 304 ? 14.906 -8.182 -15.225 1.00 96.75 304 MET A CA 1
ATOM 2364 C C . MET A 1 304 ? 15.453 -9.333 -14.373 1.00 96.75 304 MET A C 1
ATOM 2366 O O . MET A 1 304 ? 16.096 -9.091 -13.352 1.00 96.75 304 MET A O 1
ATOM 2370 N N . LEU A 1 305 ? 15.169 -10.579 -14.758 1.00 95.06 305 LEU A N 1
ATOM 2371 C CA . LEU A 1 305 ? 15.562 -11.787 -14.027 1.00 95.06 305 LEU A CA 1
ATOM 2372 C C . LEU A 1 305 ? 16.838 -12.437 -14.570 1.00 95.06 305 LEU A C 1
ATOM 2374 O O . LEU A 1 305 ? 17.214 -13.513 -14.116 1.00 95.06 305 LEU A O 1
ATOM 2378 N N . ASN A 1 306 ? 17.519 -11.825 -15.531 1.00 97.31 306 ASN A N 1
ATOM 2379 C CA . ASN A 1 306 ? 18.770 -12.371 -16.026 1.00 97.31 306 ASN A CA 1
ATOM 2380 C C . ASN A 1 306 ? 19.877 -12.140 -14.981 1.00 97.31 306 ASN A C 1
ATOM 2382 O O . ASN A 1 306 ? 20.211 -11.000 -14.650 1.00 97.31 306 ASN A O 1
ATOM 2386 N N . SER A 1 307 ? 20.430 -13.230 -14.445 1.00 95.00 307 SER A N 1
ATOM 2387 C CA . SER A 1 307 ? 21.463 -13.204 -13.403 1.00 95.00 307 SER A CA 1
ATOM 2388 C C . SER A 1 307 ? 22.815 -12.673 -13.885 1.00 95.00 307 SER A C 1
ATOM 2390 O O . SER A 1 307 ? 23.626 -12.285 -13.050 1.00 95.00 307 SER A O 1
ATOM 2392 N N . GLY A 1 308 ? 23.053 -12.623 -15.201 1.00 95.94 308 GLY A N 1
ATOM 2393 C CA . GLY A 1 308 ? 24.240 -12.000 -15.791 1.00 95.94 308 GLY A CA 1
ATOM 2394 C C . GLY A 1 308 ? 24.193 -10.469 -15.797 1.00 95.94 308 GLY A C 1
ATOM 2395 O O . GLY A 1 308 ? 25.245 -9.836 -15.796 1.00 95.94 308 GLY A O 1
ATOM 2396 N N . MET A 1 309 ? 22.995 -9.875 -15.745 1.00 95.75 309 MET A N 1
ATOM 2397 C CA . MET A 1 309 ? 22.827 -8.420 -15.673 1.00 95.75 309 MET A CA 1
ATOM 2398 C C . MET A 1 309 ? 23.163 -7.963 -14.249 1.00 95.75 309 MET A C 1
ATOM 2400 O O . MET A 1 309 ? 22.619 -8.497 -13.273 1.00 95.75 309 MET A O 1
ATOM 2404 N N . THR A 1 310 ? 24.041 -6.971 -14.130 1.00 95.69 310 THR A N 1
ATOM 2405 C CA . THR A 1 310 ? 24.554 -6.448 -12.846 1.00 95.69 310 THR A CA 1
ATOM 2406 C C . THR A 1 310 ? 24.349 -4.942 -12.694 1.00 95.69 310 THR A C 1
ATOM 2408 O O . THR A 1 310 ? 24.334 -4.424 -11.569 1.00 95.69 310 THR A O 1
ATOM 2411 N N . LYS A 1 311 ? 24.136 -4.250 -13.814 1.00 97.69 311 LYS A N 1
ATOM 2412 C CA . LYS A 1 311 ? 23.897 -2.816 -13.922 1.00 97.69 311 LYS A CA 1
ATOM 2413 C C . LYS A 1 311 ? 22.596 -2.537 -14.664 1.00 97.69 311 LYS A C 1
ATOM 2415 O O . LYS A 1 311 ? 22.183 -3.309 -15.530 1.00 97.69 311 LYS A O 1
ATOM 2420 N N . VAL A 1 312 ? 21.954 -1.430 -14.311 1.00 98.31 312 VAL A N 1
ATOM 2421 C CA . VAL A 1 312 ? 20.793 -0.906 -15.030 1.00 98.31 312 VAL A CA 1
ATOM 2422 C C . VAL A 1 312 ? 20.831 0.614 -15.069 1.00 98.31 312 VAL A C 1
ATOM 2424 O O . VAL A 1 312 ? 21.180 1.252 -14.082 1.00 98.31 312 VAL A O 1
ATOM 2427 N N . GLY A 1 313 ? 20.428 1.191 -16.190 1.00 98.12 313 GLY A N 1
ATOM 2428 C CA . GLY A 1 313 ? 20.041 2.588 -16.295 1.00 98.12 313 GLY A CA 1
ATOM 2429 C C . GLY A 1 313 ? 18.534 2.717 -16.267 1.00 98.12 313 GLY A C 1
ATOM 2430 O O . GLY A 1 313 ? 17.859 1.999 -17.003 1.00 98.12 313 GLY A O 1
ATOM 2431 N N . ILE A 1 314 ? 17.998 3.607 -15.434 1.00 98.31 314 ILE A N 1
ATOM 2432 C CA . ILE A 1 314 ? 16.548 3.802 -15.328 1.00 98.31 314 ILE A CA 1
ATOM 2433 C C . ILE A 1 314 ? 16.190 5.236 -15.682 1.00 98.31 314 ILE A C 1
ATOM 2435 O O . ILE A 1 314 ? 16.521 6.165 -14.946 1.00 98.31 314 ILE A O 1
ATOM 2439 N N . GLY A 1 315 ? 15.457 5.379 -16.781 1.00 97.44 315 GLY A N 1
ATOM 2440 C CA . GLY A 1 315 ? 14.981 6.655 -17.281 1.00 97.44 315 GLY A CA 1
ATOM 2441 C C . GLY A 1 315 ? 13.502 6.865 -17.020 1.00 97.44 315 GLY A C 1
ATOM 2442 O O . GLY A 1 315 ? 12.705 5.928 -17.134 1.00 97.44 315 GLY A O 1
ATOM 2443 N N . VAL A 1 316 ? 13.138 8.107 -16.710 1.00 95.50 316 VAL A N 1
ATOM 2444 C CA . VAL A 1 316 ? 11.744 8.548 -16.651 1.00 95.50 316 VAL A CA 1
ATOM 2445 C C . VAL A 1 316 ? 11.597 9.910 -17.314 1.00 95.50 316 VAL A C 1
ATOM 2447 O O . VAL A 1 316 ? 12.365 10.826 -17.038 1.00 95.50 316 VAL A O 1
ATOM 2450 N N . TYR A 1 317 ? 10.587 10.050 -18.166 1.00 96.69 317 TYR A N 1
ATOM 2451 C CA . TYR A 1 317 ? 10.231 11.322 -18.781 1.00 96.69 317 TYR A CA 1
ATOM 2452 C C . TYR A 1 317 ? 8.730 11.567 -18.671 1.00 96.69 317 TYR A C 1
ATOM 2454 O O . TYR A 1 317 ? 7.929 10.662 -18.909 1.00 96.69 317 TYR A O 1
ATOM 2462 N N . GLU A 1 318 ? 8.353 12.784 -18.290 1.00 93.38 318 GLU A N 1
ATOM 2463 C CA . GLU A 1 318 ? 6.959 13.214 -18.204 1.00 93.38 318 GLU A CA 1
ATOM 2464 C C . GLU A 1 318 ? 6.607 14.071 -19.419 1.00 93.38 318 GLU A C 1
ATOM 2466 O O . GLU A 1 318 ? 7.346 14.985 -19.787 1.00 93.38 318 GLU A O 1
ATOM 2471 N N . LYS A 1 319 ? 5.470 13.765 -20.045 1.00 91.56 319 LYS A N 1
ATOM 2472 C CA . LYS A 1 319 ? 4.919 14.544 -21.150 1.00 91.56 319 LYS A CA 1
ATOM 2473 C C . LYS A 1 319 ? 3.399 14.564 -21.063 1.00 91.56 319 LYS A C 1
ATOM 2475 O O . LYS A 1 319 ? 2.750 13.540 -21.256 1.00 91.56 319 LYS A O 1
ATOM 2480 N N . ASN A 1 320 ? 2.828 15.750 -20.858 1.00 89.81 320 ASN A N 1
ATOM 2481 C CA . ASN A 1 320 ? 1.379 15.983 -20.795 1.00 89.81 320 ASN A CA 1
ATOM 2482 C C . ASN A 1 320 ? 0.650 15.142 -19.722 1.00 89.81 320 ASN A C 1
ATOM 2484 O O . ASN A 1 320 ? -0.496 14.743 -19.920 1.00 89.81 320 ASN A O 1
ATOM 2488 N N . GLY A 1 321 ? 1.300 14.879 -18.588 1.00 75.38 321 GLY A N 1
ATOM 2489 C CA . GLY A 1 321 ? 0.776 14.082 -17.477 1.00 75.38 321 GLY A CA 1
ATOM 2490 C C . GLY A 1 321 ? 0.996 12.573 -17.611 1.00 75.38 321 GLY A C 1
ATOM 2491 O O . GLY A 1 321 ? 0.666 11.834 -16.688 1.00 75.38 321 GLY A O 1
ATOM 2492 N N . GLU A 1 322 ? 1.567 12.102 -18.719 1.00 84.50 322 GLU A N 1
ATOM 2493 C CA . GLU A 1 322 ? 1.965 10.706 -18.905 1.00 84.50 322 GLU A CA 1
ATOM 2494 C C . GLU A 1 322 ? 3.449 10.522 -18.592 1.00 84.50 322 GLU A C 1
ATOM 2496 O O . GLU A 1 322 ? 4.277 11.379 -18.899 1.00 84.50 322 GLU A O 1
ATOM 2501 N N . TYR A 1 323 ? 3.789 9.376 -18.008 1.00 88.88 323 TYR A N 1
ATOM 2502 C CA . TYR A 1 323 ? 5.145 9.023 -17.610 1.00 88.88 323 TYR A CA 1
ATOM 2503 C C . TYR A 1 323 ? 5.647 7.861 -18.451 1.00 88.88 323 TYR A C 1
ATOM 2505 O O . TYR A 1 323 ? 5.010 6.810 -18.531 1.00 88.88 323 TYR A O 1
ATOM 2513 N N . TYR A 1 324 ? 6.817 8.052 -19.041 1.00 97.69 324 TYR A N 1
ATOM 2514 C CA . TYR A 1 324 ? 7.480 7.118 -19.933 1.00 97.69 324 TYR A CA 1
ATOM 2515 C C . TYR A 1 324 ? 8.712 6.570 -19.233 1.00 97.69 324 TYR A C 1
ATOM 2517 O O . TYR A 1 324 ? 9.555 7.337 -18.778 1.00 97.69 324 TYR A O 1
ATOM 2525 N N . TRP A 1 325 ? 8.800 5.249 -19.123 1.00 98.12 325 TRP A N 1
ATOM 2526 C CA . TRP A 1 325 ? 9.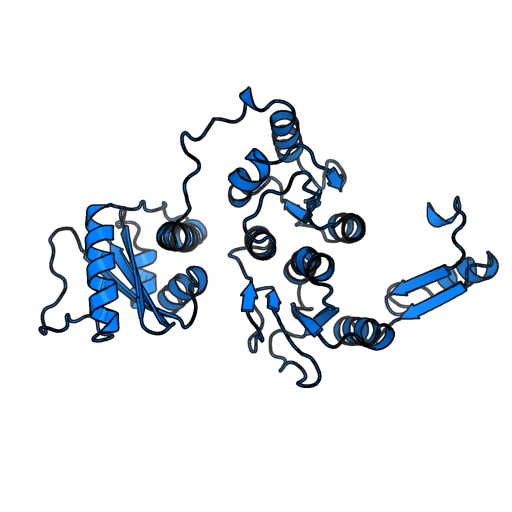801 4.565 -18.313 1.00 98.12 325 TRP A CA 1
ATOM 2527 C C . TRP A 1 325 ? 10.666 3.679 -19.187 1.00 98.12 325 TRP A C 1
ATOM 2529 O O . TRP A 1 325 ? 10.146 2.917 -20.009 1.00 98.12 325 TRP A O 1
ATOM 2539 N N . VAL A 1 326 ? 11.970 3.720 -18.944 1.00 98.62 326 VAL A N 1
ATOM 2540 C CA . VAL A 1 326 ? 12.957 2.890 -19.635 1.00 98.62 326 VAL A CA 1
ATOM 2541 C C . VAL A 1 326 ? 13.871 2.229 -18.611 1.00 98.62 326 VAL A C 1
ATOM 2543 O O . VAL A 1 326 ? 14.303 2.877 -17.661 1.00 98.62 326 VAL A O 1
ATOM 2546 N N . ALA A 1 327 ? 14.183 0.950 -18.815 1.00 98.56 327 ALA A N 1
ATOM 2547 C CA . ALA A 1 327 ? 15.286 0.274 -18.142 1.00 98.56 327 ALA A CA 1
ATOM 2548 C C . ALA A 1 327 ? 16.249 -0.312 -19.181 1.00 98.56 327 ALA A C 1
ATOM 2550 O O . ALA A 1 327 ? 15.845 -1.140 -20.001 1.00 98.56 327 ALA A O 1
ATOM 2551 N N . LEU A 1 328 ? 17.510 0.112 -19.133 1.00 98.50 328 LEU A N 1
ATOM 2552 C CA . LEU A 1 328 ? 18.597 -0.378 -19.982 1.00 98.50 328 LEU A CA 1
ATOM 2553 C C . LEU A 1 328 ? 19.541 -1.229 -19.148 1.00 98.50 328 LEU A C 1
ATOM 2555 O O . LEU A 1 328 ? 20.026 -0.761 -18.126 1.00 98.50 328 LEU A O 1
ATOM 2559 N N . PHE A 1 329 ? 19.800 -2.461 -19.558 1.00 98.25 329 PHE A N 1
ATOM 2560 C CA . PHE A 1 329 ? 20.622 -3.402 -18.800 1.00 98.25 329 PHE A CA 1
ATOM 2561 C C . PHE A 1 329 ? 21.937 -3.685 -19.519 1.00 98.25 329 PHE A C 1
ATOM 2563 O O . PHE A 1 329 ? 21.952 -3.723 -20.752 1.00 98.25 329 PHE A O 1
ATOM 2570 N N . ASN A 1 330 ? 23.000 -3.931 -18.747 1.00 95.19 330 ASN A N 1
ATOM 2571 C CA . ASN A 1 330 ? 24.298 -4.364 -19.269 1.00 95.19 330 ASN A CA 1
ATOM 2572 C C . ASN A 1 330 ? 24.361 -5.853 -19.590 1.00 95.19 330 ASN A C 1
ATOM 2574 O O . ASN A 1 330 ? 23.665 -6.648 -18.933 1.00 95.19 330 ASN A O 1
#